Protein AF-A0A9E2Q997-F1 (afdb_monomer_lite)

Foldseek 3Di:
DDDDDDDDDDDDDDDDDDDDDPDPPPPDDDDDDDDDPDPPPVVVVVVVVVPDDPPPCVCVPPDPVVVVVVVVVVVVVVVVVVVVVVVVVVVVVVVLVCCLCQPQVLLLVLLVLLVVLLVLLVVLLVQLLVDPDPVSNVVSNVSSVVSLVSNVVSLVVNCPDPDDPQLNVLSVLLVVLSVQLVCLSPVFQSVCSVVSVVVSNVCSVPPPNVVSVVSNVVSSVSSNVVSVVVSVVD

Secondary structure (DSSP, 8-state):
-----------------------------PPPP---S-THHHHHHHHHHTT-----GGGTTS-HHHHHHHHHHHHHHHHHHHHHHHHHHHHHHHHHHHHIIIIIIHHHHHHHHHHHHHHHHHHHHHHHHH-SSHHHHHHHHHHHHHHHHHHHHHHHHHHTS---HHHHHHHHHHHHHHHHHHHHIIIIIHHHHHTT-HHHHHHHIIIIIHHHHHHHHHHHHHHHHHHHHHHHH-

Sequence (234 aa):
MTRPAVARSEESTAGHGRGLGPDAHLEGDPPPEGLDVHADADLEALVTAITARPTRHWFADRSVRVQVLTVALVGAAIAVLVGTVGVAALRQTATATQSMYQANFMGLEYAAVLRRATISMRMNIANVALSQTQESMQAYQDAADQDEAEVRATLDAYSATDLDEVRRAALTAFGADLETFVVIRDEQLLPAAWANDLDLYNTVRDTVSKPVITDMMDQLDIMVEAEKTDAQAA

pLDDT: mean 80.96, std 19.37, range [39.97, 98.81]

Structure (mmCIF, N/CA/C/O backbone):
data_AF-A0A9E2Q997-F1
#
_entry.id   AF-A0A9E2Q997-F1
#
loop_
_atom_site.group_PDB
_atom_site.id
_atom_site.type_symbol
_atom_site.label_atom_id
_atom_site.label_alt_id
_atom_site.label_comp_id
_atom_site.label_asym_id
_atom_site.label_entity_id
_atom_site.label_seq_id
_atom_site.pdbx_PDB_ins_code
_atom_site.Cartn_x
_atom_site.Cartn_y
_atom_site.Cartn_z
_atom_site.occupancy
_atom_site.B_iso_or_equiv
_atom_site.auth_seq_id
_atom_site.auth_comp_id
_atom_site.auth_asym_id
_atom_site.auth_atom_id
_atom_site.pdbx_PDB_model_num
ATOM 1 N N . MET A 1 1 ? 19.494 8.875 54.419 1.00 46.00 1 MET A N 1
ATOM 2 C CA . MET A 1 1 ? 19.117 7.915 53.360 1.00 46.00 1 MET A CA 1
ATOM 3 C C . MET A 1 1 ? 19.286 8.633 52.019 1.00 46.00 1 MET A C 1
ATOM 5 O O . MET A 1 1 ? 18.315 9.098 51.457 1.00 46.00 1 MET A O 1
ATOM 9 N N . THR A 1 2 ? 20.468 9.089 51.604 1.00 45.00 2 THR A N 1
ATOM 10 C CA . THR A 1 2 ? 21.743 8.420 51.259 1.00 45.00 2 THR A CA 1
ATOM 11 C C . THR A 1 2 ? 21.649 7.572 49.983 1.00 45.00 2 THR A C 1
ATOM 13 O O . THR A 1 2 ? 21.240 6.418 50.028 1.00 45.00 2 THR A O 1
ATOM 16 N N . ARG A 1 3 ? 22.031 8.206 48.862 1.00 51.38 3 ARG A N 1
ATOM 17 C CA . ARG A 1 3 ? 22.331 7.634 47.533 1.00 51.38 3 ARG A CA 1
ATOM 18 C C . ARG A 1 3 ? 23.463 6.594 47.587 1.00 51.38 3 ARG A C 1
ATOM 20 O O . ARG A 1 3 ? 24.370 6.744 48.403 1.00 51.38 3 ARG A O 1
ATOM 27 N N . PRO A 1 4 ? 23.512 5.707 46.582 1.00 61.03 4 PRO A N 1
ATOM 28 C CA . PRO A 1 4 ? 24.721 5.531 45.761 1.00 61.03 4 PRO A CA 1
ATOM 29 C C . PRO A 1 4 ? 24.359 5.698 44.262 1.00 61.03 4 PRO A C 1
ATOM 31 O O . PRO A 1 4 ? 23.247 5.371 43.868 1.00 61.03 4 PRO A O 1
ATOM 34 N N . ALA A 1 5 ? 25.103 6.350 43.361 1.00 54.31 5 ALA A N 1
ATOM 35 C CA . ALA A 1 5 ? 26.538 6.368 43.045 1.00 54.31 5 ALA A CA 1
ATOM 36 C C . ALA A 1 5 ? 27.058 5.025 42.492 1.00 54.31 5 ALA A C 1
ATOM 38 O O . ALA A 1 5 ? 27.598 4.217 43.236 1.00 54.31 5 ALA A O 1
ATOM 39 N N . VAL A 1 6 ? 26.909 4.825 41.177 1.00 57.97 6 VAL A N 1
ATOM 40 C CA . VAL A 1 6 ? 27.607 3.811 40.360 1.00 57.97 6 VAL A CA 1
ATOM 41 C C . VAL A 1 6 ? 27.932 4.517 39.035 1.00 57.97 6 VAL A C 1
ATOM 43 O O . VAL A 1 6 ? 27.022 4.967 38.349 1.00 57.97 6 VAL A O 1
ATOM 46 N N . ALA A 1 7 ? 29.146 5.033 38.857 1.00 52.56 7 ALA A N 1
ATOM 47 C CA . ALA A 1 7 ? 30.411 4.383 38.491 1.00 52.56 7 ALA A CA 1
ATOM 48 C C . ALA A 1 7 ? 30.632 4.429 36.969 1.00 52.56 7 ALA A C 1
ATOM 50 O O . ALA A 1 7 ? 29.914 3.834 36.173 1.00 52.56 7 ALA A O 1
ATOM 51 N N . ARG A 1 8 ? 31.636 5.236 36.635 1.00 55.47 8 ARG A N 1
ATOM 52 C CA . ARG A 1 8 ? 32.249 5.528 35.344 1.00 55.47 8 ARG A CA 1
ATOM 53 C C . ARG A 1 8 ? 33.447 4.575 35.212 1.00 55.47 8 ARG A C 1
ATOM 55 O O . ARG A 1 8 ? 34.248 4.540 36.140 1.00 55.47 8 ARG A O 1
ATOM 62 N N . SER A 1 9 ? 33.571 3.873 34.088 1.00 55.19 9 SER A N 1
ATOM 63 C CA . SER A 1 9 ? 34.774 3.132 33.665 1.00 55.19 9 SER A CA 1
ATOM 64 C C . SER A 1 9 ? 34.912 3.346 32.150 1.00 55.19 9 SER A C 1
ATOM 66 O O . SER A 1 9 ? 33.970 3.059 31.419 1.00 55.19 9 SER A O 1
ATOM 68 N N . GLU A 1 10 ? 35.833 4.213 31.719 1.00 48.59 10 GLU A N 1
ATOM 69 C CA . GLU A 1 10 ? 37.204 3.885 31.262 1.00 48.59 10 GLU A CA 1
ATOM 70 C C . GLU A 1 10 ? 37.181 3.248 29.860 1.00 48.59 10 GLU A C 1
ATOM 72 O O . GLU A 1 10 ? 36.671 2.155 29.657 1.00 48.59 10 GLU A O 1
ATOM 77 N N . GLU A 1 11 ? 37.447 4.037 28.814 1.00 46.25 11 GLU A N 1
ATOM 78 C CA . GLU A 1 11 ? 38.769 4.133 28.164 1.00 46.25 11 GLU A CA 1
ATOM 79 C C . GLU A 1 11 ? 39.356 2.762 27.793 1.00 46.25 11 GLU A C 1
ATOM 81 O O . GLU A 1 11 ? 39.964 2.077 28.608 1.00 46.25 11 GLU A O 1
ATOM 86 N N . SER A 1 12 ? 39.225 2.398 26.514 1.00 61.12 12 SER A N 1
ATOM 87 C CA . SER A 1 12 ? 40.084 1.404 25.871 1.00 61.12 12 SER A CA 1
ATOM 88 C C . SER A 1 12 ? 40.700 2.031 24.627 1.00 61.12 12 SER A C 1
ATOM 90 O O . SER A 1 12 ? 40.114 2.091 23.546 1.00 61.12 12 SER A O 1
ATOM 92 N N . THR A 1 13 ? 41.886 2.582 24.847 1.00 55.88 13 THR A N 1
ATOM 93 C CA . THR A 1 13 ? 42.888 2.940 23.854 1.00 55.88 13 THR A CA 1
ATOM 94 C C . THR A 1 13 ? 43.809 1.735 23.652 1.00 55.88 13 THR A C 1
ATOM 96 O O . THR A 1 13 ? 44.419 1.262 24.603 1.00 55.88 13 THR A O 1
ATOM 99 N N . ALA A 1 14 ? 43.897 1.227 22.420 1.00 46.66 14 ALA A N 1
ATOM 100 C CA . ALA A 1 14 ? 45.009 0.453 21.837 1.00 46.66 14 ALA A CA 1
ATOM 101 C C . ALA A 1 14 ? 44.507 -0.109 20.490 1.00 46.66 14 ALA A C 1
ATOM 103 O O . ALA A 1 14 ? 43.439 -0.697 20.436 1.00 46.66 14 ALA A O 1
ATOM 104 N N . GLY A 1 15 ? 45.157 0.041 19.338 1.00 39.97 15 GLY A N 1
ATOM 105 C CA . GLY A 1 15 ? 46.565 0.297 19.080 1.00 39.97 15 GLY A CA 1
ATOM 106 C C . GLY A 1 15 ? 47.188 -0.935 18.426 1.00 39.97 15 GLY A C 1
ATOM 107 O O . GLY A 1 15 ? 47.567 -1.846 19.144 1.00 39.97 15 GLY A O 1
ATOM 108 N N . HIS A 1 16 ? 47.296 -0.949 17.093 1.00 48.22 16 HIS A N 1
ATOM 109 C CA . HIS A 1 16 ? 48.268 -1.689 16.256 1.00 48.22 16 HIS A CA 1
ATOM 110 C C . HIS A 1 16 ? 47.725 -1.698 14.817 1.00 48.22 16 HIS A C 1
ATOM 112 O O . HIS A 1 16 ? 46.563 -2.012 14.620 1.00 48.22 16 HIS A O 1
ATOM 118 N N . GLY A 1 17 ? 48.450 -1.364 13.754 1.00 41.84 17 GLY A N 1
ATOM 119 C CA . GLY A 1 17 ? 49.893 -1.366 13.556 1.00 41.84 17 GLY A CA 1
ATOM 120 C C . GLY A 1 17 ? 50.215 -2.239 12.336 1.00 41.84 17 GLY A C 1
ATOM 121 O O . GLY A 1 17 ? 49.720 -3.359 12.256 1.00 41.84 17 GLY A O 1
ATOM 122 N N . ARG A 1 18 ? 51.116 -1.737 11.475 1.00 50.84 18 ARG A N 1
ATOM 123 C CA . ARG A 1 18 ? 51.704 -2.327 10.245 1.00 50.84 18 ARG A CA 1
ATOM 124 C C . ARG A 1 18 ? 50.891 -2.061 8.969 1.00 50.84 18 ARG A C 1
ATOM 126 O O . ARG A 1 18 ? 49.723 -2.394 8.905 1.00 50.84 18 ARG A O 1
ATOM 133 N N . GLY A 1 19 ? 51.425 -1.449 7.914 1.00 45.25 19 GLY A N 1
ATOM 134 C CA . GLY A 1 19 ? 52.825 -1.303 7.510 1.00 45.25 19 GLY A CA 1
ATOM 135 C C . GLY A 1 19 ? 53.102 -2.206 6.312 1.00 45.25 19 GLY A C 1
ATOM 136 O O . GLY A 1 19 ? 53.506 -3.341 6.511 1.00 45.25 19 GLY A O 1
ATOM 137 N N . LEU A 1 20 ? 52.856 -1.686 5.108 1.00 54.78 20 LEU A N 1
ATOM 138 C CA . LEU A 1 20 ? 53.229 -2.198 3.781 1.00 54.78 20 LEU A CA 1
ATOM 139 C C . LEU A 1 20 ? 53.135 -0.958 2.869 1.00 54.78 20 LEU A C 1
ATOM 141 O O . LEU A 1 20 ? 52.060 -0.377 2.792 1.00 54.78 20 LEU A O 1
ATOM 145 N N . GLY A 1 21 ? 54.134 -0.393 2.204 1.00 47.66 21 GLY A N 1
ATOM 146 C CA . GLY A 1 21 ? 55.539 -0.685 1.935 1.00 47.66 21 GLY A CA 1
ATOM 147 C C . GLY A 1 21 ? 55.863 0.157 0.681 1.00 47.66 21 GLY A C 1
ATOM 148 O O . GLY A 1 21 ? 55.126 0.018 -0.296 1.00 47.66 21 GLY A O 1
ATOM 149 N N . PRO A 1 22 ? 56.835 1.087 0.683 1.00 60.28 22 PRO A N 1
ATOM 150 C CA . PRO A 1 22 ? 57.118 1.930 -0.475 1.00 60.28 22 PRO A CA 1
ATOM 151 C C . PRO A 1 22 ? 58.404 1.482 -1.178 1.00 60.28 22 PRO A C 1
ATOM 153 O O . PRO A 1 22 ? 59.385 2.201 -1.124 1.00 60.28 22 PRO A O 1
ATOM 156 N N . ASP A 1 23 ? 58.415 0.326 -1.844 1.00 53.47 23 ASP A N 1
ATOM 157 C CA . ASP A 1 23 ? 59.642 -0.184 -2.477 1.00 53.47 23 ASP A CA 1
ATOM 158 C C . ASP A 1 23 ? 59.350 -0.836 -3.837 1.00 53.47 23 ASP A C 1
ATOM 160 O O . ASP A 1 23 ? 59.332 -2.055 -3.987 1.00 53.47 23 ASP A O 1
ATOM 164 N N . ALA A 1 24 ? 59.128 -0.009 -4.859 1.00 51.41 24 ALA A N 1
ATOM 165 C CA . ALA A 1 24 ? 59.319 -0.421 -6.248 1.00 51.41 24 ALA A CA 1
ATOM 166 C C . ALA A 1 24 ? 60.742 -0.027 -6.663 1.00 51.41 24 ALA A C 1
ATOM 168 O O . ALA A 1 24 ? 60.970 1.001 -7.300 1.00 51.41 24 ALA A O 1
ATOM 169 N N . HIS A 1 25 ? 61.701 -0.851 -6.236 1.00 52.47 25 HIS A N 1
ATOM 170 C CA . HIS A 1 25 ? 63.056 -0.886 -6.771 1.00 52.47 25 HIS A CA 1
ATOM 171 C C . HIS A 1 25 ? 62.988 -1.209 -8.270 1.00 52.47 25 HIS A C 1
ATOM 173 O O . HIS A 1 25 ? 62.800 -2.357 -8.668 1.00 52.47 25 HIS A O 1
ATOM 179 N N . LEU A 1 26 ? 63.123 -0.182 -9.108 1.00 50.88 26 LEU A N 1
ATOM 180 C CA . LEU A 1 26 ? 63.490 -0.347 -10.510 1.00 50.88 26 LEU A CA 1
ATOM 181 C C . LEU A 1 26 ? 65.008 -0.542 -10.562 1.00 50.88 26 LEU A C 1
ATOM 183 O O . LEU A 1 26 ? 65.773 0.411 -10.699 1.00 50.88 26 LEU A O 1
ATOM 187 N N . GLU A 1 27 ? 65.415 -1.797 -10.385 1.00 49.81 27 GLU A N 1
ATOM 188 C CA . GLU A 1 27 ? 66.745 -2.309 -10.702 1.00 49.81 27 GLU A CA 1
ATOM 189 C C . GLU A 1 27 ? 66.931 -2.208 -12.227 1.00 49.81 27 GLU A C 1
ATOM 191 O O . GLU A 1 27 ? 66.498 -3.068 -12.992 1.00 49.81 27 GLU A O 1
ATOM 196 N N . GLY A 1 28 ? 67.460 -1.072 -12.683 1.00 50.69 28 GLY A N 1
ATOM 197 C CA . GLY A 1 28 ? 67.859 -0.864 -14.068 1.00 50.69 28 GLY A CA 1
ATOM 198 C C . GLY A 1 28 ? 69.222 -1.499 -14.309 1.00 50.69 28 GLY A C 1
ATOM 199 O O . GLY A 1 28 ? 70.204 -1.099 -13.684 1.00 50.69 28 GLY A O 1
ATOM 200 N N . ASP A 1 29 ? 69.245 -2.479 -15.209 1.00 61.66 29 ASP A N 1
ATOM 201 C CA . ASP A 1 29 ? 70.428 -3.159 -15.736 1.00 61.66 29 ASP A CA 1
ATOM 202 C C . ASP A 1 29 ? 71.578 -2.190 -16.088 1.00 61.66 29 ASP A C 1
ATOM 204 O O . ASP A 1 29 ? 71.333 -1.092 -16.608 1.00 61.66 29 ASP A O 1
ATOM 208 N N . PRO A 1 30 ? 72.846 -2.592 -15.880 1.00 68.75 30 PRO A N 1
ATOM 209 C CA . PRO A 1 30 ? 73.982 -1.852 -16.404 1.00 68.75 30 PRO A CA 1
ATOM 210 C C . PRO A 1 30 ? 73.957 -1.843 -17.945 1.00 68.75 30 PRO A C 1
ATOM 212 O O . PRO A 1 30 ? 73.608 -2.846 -18.575 1.00 68.75 30 PRO A O 1
ATOM 215 N N . PRO A 1 31 ? 74.343 -0.723 -18.579 1.00 60.16 31 PRO A N 1
ATOM 216 C CA . PRO A 1 31 ? 74.333 -0.606 -20.028 1.00 60.16 31 PRO A CA 1
ATOM 217 C C . PRO A 1 31 ? 75.391 -1.524 -20.662 1.00 60.16 31 PRO A C 1
ATOM 219 O O . PRO A 1 31 ? 76.505 -1.619 -20.138 1.00 60.16 31 PRO A O 1
ATOM 222 N N . PRO A 1 32 ? 75.097 -2.158 -21.812 1.00 57.50 32 PRO A N 1
ATOM 223 C CA . PRO A 1 32 ? 76.114 -2.851 -22.581 1.00 57.50 32 PRO A CA 1
ATOM 224 C C . PRO A 1 32 ? 77.114 -1.844 -23.164 1.00 57.50 32 PRO A C 1
ATOM 226 O O . PRO A 1 32 ? 76.777 -0.970 -23.965 1.00 57.50 32 PRO A O 1
ATOM 229 N N . GLU A 1 33 ? 78.360 -1.997 -22.728 1.00 55.50 33 GLU A N 1
ATOM 230 C CA . GLU A 1 33 ? 79.567 -1.534 -23.402 1.00 55.50 33 GLU A CA 1
ATOM 231 C C . GLU A 1 33 ? 79.595 -2.061 -24.844 1.00 55.50 33 GLU A C 1
ATOM 233 O O . GLU A 1 33 ? 79.428 -3.258 -25.079 1.00 55.50 33 GLU A O 1
ATOM 238 N N . GLY A 1 34 ? 79.861 -1.166 -25.797 1.00 58.50 34 GLY A N 1
ATOM 239 C CA . GLY A 1 34 ? 80.184 -1.527 -27.176 1.00 58.50 34 GLY A CA 1
ATOM 240 C C . GLY A 1 34 ? 79.065 -1.255 -28.174 1.00 58.50 34 GLY A C 1
ATOM 241 O O . GLY A 1 34 ? 78.376 -2.169 -28.617 1.00 58.50 34 GLY A O 1
ATOM 242 N N . LEU A 1 35 ? 78.951 0.000 -28.608 1.00 48.22 35 LEU A N 1
ATOM 243 C CA . LEU A 1 35 ? 78.531 0.278 -29.976 1.00 48.22 35 LEU A CA 1
ATOM 244 C C . LEU A 1 35 ? 79.585 1.154 -30.630 1.00 48.22 35 LEU A C 1
ATOM 246 O O . LEU A 1 35 ? 79.795 2.314 -30.275 1.00 48.22 35 LEU A O 1
ATOM 250 N N . ASP A 1 36 ? 80.278 0.497 -31.546 1.00 53.12 36 ASP A N 1
ATOM 251 C CA . ASP A 1 36 ? 81.356 1.012 -32.347 1.00 53.12 36 ASP A CA 1
ATOM 252 C C . ASP A 1 36 ? 80.972 2.289 -33.095 1.00 53.12 36 ASP A C 1
ATOM 254 O O . ASP A 1 36 ? 79.883 2.473 -33.645 1.00 53.12 36 ASP A O 1
ATOM 258 N N . VAL A 1 37 ? 81.959 3.169 -33.111 1.00 54.56 37 VAL A N 1
ATOM 259 C CA . VAL A 1 37 ? 82.037 4.427 -33.833 1.00 54.56 37 VAL A CA 1
ATOM 260 C C . VAL A 1 37 ? 81.984 4.152 -35.339 1.00 54.56 37 VAL A C 1
ATOM 262 O O . VAL A 1 37 ? 83.024 3.943 -35.949 1.00 54.56 37 VAL A O 1
ATOM 265 N N . HIS A 1 38 ? 80.793 4.172 -35.947 1.00 55.47 38 HIS A N 1
ATOM 266 C CA . HIS A 1 38 ? 80.633 4.266 -37.413 1.00 55.47 38 HIS A CA 1
ATOM 267 C C . HIS A 1 38 ? 79.407 5.088 -37.882 1.00 55.47 38 HIS A C 1
ATOM 269 O O . HIS A 1 38 ? 79.093 5.102 -39.069 1.00 55.47 38 HIS A O 1
ATOM 275 N N . ALA A 1 39 ? 78.741 5.838 -36.996 1.00 51.53 39 ALA A N 1
ATOM 276 C CA . ALA A 1 39 ? 77.472 6.520 -37.297 1.00 51.53 39 ALA A CA 1
ATOM 277 C C . ALA A 1 39 ? 77.564 7.803 -38.158 1.00 51.53 39 ALA A C 1
ATOM 279 O O . ALA A 1 39 ? 76.526 8.366 -38.505 1.00 51.53 39 ALA A O 1
ATOM 280 N N . ASP A 1 40 ? 78.758 8.266 -38.535 1.00 53.91 40 ASP A N 1
ATOM 281 C CA . ASP A 1 40 ? 78.899 9.507 -39.316 1.00 53.91 40 ASP A CA 1
ATOM 282 C C . ASP A 1 40 ? 78.787 9.294 -40.839 1.00 53.91 40 ASP A C 1
ATOM 284 O O . ASP A 1 40 ? 78.490 10.236 -41.569 1.00 53.91 40 ASP A O 1
ATOM 288 N N . ALA A 1 41 ? 78.960 8.064 -41.343 1.00 54.06 41 ALA A N 1
ATOM 289 C CA . ALA A 1 41 ? 78.912 7.789 -42.786 1.00 54.06 41 ALA A CA 1
ATOM 290 C C . ALA A 1 41 ? 77.496 7.482 -43.321 1.00 54.06 41 ALA A C 1
ATOM 292 O O . ALA A 1 41 ? 77.219 7.721 -44.497 1.00 54.06 41 ALA A O 1
ATOM 293 N N . ASP A 1 42 ? 76.580 7.010 -42.468 1.00 54.56 42 ASP A N 1
ATOM 294 C CA . ASP A 1 42 ? 75.228 6.603 -42.884 1.00 54.56 42 ASP A CA 1
ATOM 295 C C . ASP A 1 42 ? 74.175 7.723 -42.760 1.00 54.56 42 ASP A C 1
ATOM 297 O O . ASP A 1 42 ? 73.117 7.664 -43.395 1.00 54.56 42 ASP A O 1
ATOM 301 N N . LEU A 1 43 ? 74.459 8.790 -42.000 1.00 50.53 43 LEU A N 1
ATOM 302 C CA . LEU A 1 43 ? 73.543 9.927 -41.838 1.00 50.53 43 LEU A CA 1
ATOM 303 C C . LEU A 1 43 ? 73.470 10.819 -43.087 1.00 50.53 43 LEU A C 1
ATOM 305 O O . LEU A 1 43 ? 72.379 11.266 -43.444 1.00 50.53 43 LEU A O 1
ATOM 309 N N . GLU A 1 44 ? 74.573 11.021 -43.815 1.00 52.91 44 GLU A N 1
ATOM 310 C CA . GLU A 1 44 ? 74.535 11.769 -45.085 1.00 52.91 44 GLU A CA 1
ATOM 311 C C . GLU A 1 44 ? 73.826 10.985 -46.204 1.00 52.91 44 GLU A C 1
ATOM 313 O O . GLU A 1 44 ? 73.127 11.572 -47.041 1.00 52.91 44 GLU A O 1
ATOM 318 N N . ALA A 1 45 ? 73.912 9.651 -46.178 1.00 53.34 45 ALA A N 1
ATOM 319 C CA . ALA A 1 45 ? 73.188 8.783 -47.104 1.00 53.34 45 ALA A CA 1
ATOM 320 C C . ALA A 1 45 ? 71.671 8.775 -46.824 1.00 53.34 45 ALA A C 1
ATOM 322 O O . ALA A 1 45 ? 70.868 8.839 -47.759 1.00 53.34 45 ALA A O 1
ATOM 323 N N . LEU A 1 46 ? 71.256 8.778 -45.551 1.00 51.03 46 LEU A N 1
ATOM 324 C CA . LEU A 1 46 ? 69.841 8.823 -45.160 1.00 51.03 46 LEU A CA 1
ATOM 325 C C . LEU A 1 46 ? 69.194 10.201 -45.372 1.00 51.03 46 LEU A C 1
ATOM 327 O O . LEU A 1 46 ? 68.042 10.268 -45.804 1.00 51.03 46 LEU A O 1
ATOM 331 N N . VAL A 1 47 ? 69.923 11.303 -45.160 1.00 55.09 47 VAL A N 1
ATOM 332 C CA . VAL A 1 47 ? 69.426 12.660 -45.465 1.00 55.09 47 VAL A CA 1
ATOM 333 C C . VAL A 1 47 ? 69.261 12.867 -46.978 1.00 55.09 47 VAL A C 1
ATOM 335 O O . VAL A 1 47 ? 68.304 13.515 -47.411 1.00 55.09 47 VAL A O 1
ATOM 338 N N . THR A 1 48 ? 70.110 12.239 -47.798 1.00 51.25 48 THR A N 1
ATOM 339 C CA . THR A 1 48 ? 69.995 12.270 -49.269 1.00 51.25 48 THR A CA 1
ATOM 340 C C . THR A 1 48 ? 68.879 11.351 -49.795 1.00 51.25 48 THR A C 1
ATOM 342 O O . THR A 1 48 ? 68.257 11.647 -50.814 1.00 51.25 48 THR A O 1
ATOM 345 N N . ALA A 1 49 ? 68.539 10.269 -49.085 1.00 49.41 49 ALA A N 1
ATOM 346 C CA . ALA A 1 49 ? 67.453 9.365 -49.481 1.00 49.41 49 ALA A CA 1
ATOM 347 C C . ALA A 1 49 ? 66.039 9.934 -49.228 1.00 49.41 49 ALA A C 1
ATOM 349 O O . ALA A 1 49 ? 65.082 9.523 -49.887 1.00 49.41 49 ALA A O 1
ATOM 350 N N . ILE A 1 50 ? 65.881 10.913 -48.328 1.00 53.38 50 ILE A N 1
ATOM 351 C CA . ILE A 1 50 ? 64.581 11.555 -48.042 1.00 53.38 50 ILE A CA 1
ATOM 352 C C . ILE A 1 50 ? 64.181 12.577 -49.134 1.00 53.38 50 ILE A C 1
ATOM 354 O O . ILE A 1 50 ? 63.013 12.963 -49.237 1.00 53.38 50 ILE A O 1
ATOM 358 N N . THR A 1 51 ? 65.099 12.973 -50.024 1.00 56.41 51 THR A N 1
ATOM 359 C CA . THR A 1 51 ? 64.859 13.968 -51.089 1.00 56.41 51 THR A CA 1
ATOM 360 C C . THR A 1 51 ? 64.664 13.386 -52.491 1.00 56.41 51 THR A C 1
ATOM 362 O O . THR A 1 51 ? 64.692 14.126 -53.471 1.00 56.41 51 THR A O 1
ATOM 365 N N . ALA A 1 52 ? 64.330 12.101 -52.618 1.00 51.94 52 ALA A N 1
ATOM 366 C CA . ALA A 1 52 ? 63.794 11.553 -53.863 1.00 51.94 52 ALA A CA 1
ATOM 367 C C . ALA A 1 52 ? 62.301 11.239 -53.699 1.00 51.94 52 ALA A C 1
ATOM 369 O O . ALA A 1 52 ? 61.903 10.107 -53.440 1.00 51.94 52 ALA A O 1
ATOM 370 N N . ARG A 1 53 ? 61.447 12.258 -53.859 1.00 61.72 53 ARG A N 1
ATOM 371 C CA . ARG A 1 53 ? 60.010 12.048 -54.092 1.00 61.72 53 ARG A CA 1
ATOM 372 C C . ARG A 1 53 ? 59.820 11.535 -55.524 1.00 61.72 53 ARG A C 1
ATOM 374 O O . ARG A 1 53 ? 59.945 12.342 -56.444 1.00 61.72 53 ARG A O 1
ATOM 381 N N . PRO A 1 54 ? 59.385 10.285 -55.762 1.00 52.53 54 PRO A N 1
ATOM 382 C CA . PRO A 1 54 ? 58.562 10.021 -56.923 1.00 52.53 54 PRO A CA 1
ATOM 383 C C . PRO A 1 54 ? 57.207 10.662 -56.623 1.00 52.53 54 PRO A C 1
ATOM 385 O O . PRO A 1 54 ? 56.309 10.063 -56.027 1.00 52.53 54 PRO A O 1
ATOM 388 N N . THR A 1 55 ? 57.061 11.931 -56.986 1.00 56.31 55 THR A N 1
ATOM 389 C CA . THR A 1 55 ? 55.749 12.543 -57.137 1.00 56.31 55 THR A CA 1
ATOM 390 C C . THR A 1 55 ? 54.989 11.685 -58.140 1.00 56.31 55 THR A C 1
ATOM 392 O O . THR A 1 55 ? 55.237 11.709 -59.342 1.00 56.31 55 THR A O 1
ATOM 395 N N . ARG A 1 56 ? 54.073 10.854 -57.636 1.00 56.03 56 ARG A N 1
ATOM 396 C CA . ARG A 1 56 ? 53.042 10.201 -58.440 1.00 56.03 56 ARG A CA 1
ATOM 397 C C . ARG A 1 56 ? 52.200 11.313 -59.072 1.00 56.03 56 ARG A C 1
ATOM 399 O O . ARG A 1 56 ? 51.165 11.706 -58.547 1.00 56.03 56 ARG A O 1
ATOM 406 N N . HIS A 1 57 ? 52.643 11.809 -60.224 1.00 54.06 57 HIS A N 1
ATOM 407 C CA . HIS A 1 57 ? 51.942 12.783 -61.062 1.00 54.06 57 HIS A CA 1
ATOM 408 C C . HIS A 1 57 ? 50.675 12.206 -61.717 1.00 54.06 57 HIS A C 1
ATOM 410 O O . HIS A 1 57 ? 50.065 12.851 -62.556 1.00 54.06 57 HIS A O 1
ATOM 416 N N . TRP A 1 58 ? 50.215 11.025 -61.300 1.00 50.88 58 TRP A N 1
ATOM 417 C CA . TRP A 1 58 ? 48.958 10.443 -61.766 1.00 50.88 58 TRP A CA 1
ATOM 418 C C . TRP A 1 58 ? 47.715 11.211 -61.273 1.00 50.88 58 TRP A C 1
ATOM 420 O O . TRP A 1 58 ? 46.639 11.087 -61.850 1.00 50.88 58 TRP A O 1
ATOM 430 N N . PHE A 1 59 ? 47.863 12.056 -60.244 1.00 53.75 59 PHE A N 1
ATOM 431 C CA . PHE A 1 59 ? 46.810 12.969 -59.778 1.00 53.75 59 PHE A CA 1
ATOM 432 C C . PHE A 1 59 ? 46.944 14.408 -60.299 1.00 53.75 59 PHE A C 1
ATOM 434 O O . PHE A 1 59 ? 46.048 15.210 -60.054 1.00 53.75 59 PHE A O 1
ATOM 441 N N . ALA A 1 60 ? 48.025 14.746 -61.013 1.00 53.84 60 ALA A N 1
ATOM 442 C CA . ALA A 1 60 ? 48.285 16.121 -61.449 1.00 53.84 60 ALA A CA 1
ATOM 443 C C . ALA A 1 60 ? 47.395 16.575 -62.626 1.00 53.84 60 ALA A C 1
ATOM 445 O O . ALA A 1 60 ? 47.227 17.773 -62.814 1.00 53.84 60 ALA A O 1
ATOM 446 N N . ASP A 1 61 ? 46.761 15.636 -63.342 1.00 53.28 61 ASP A N 1
ATOM 447 C CA . ASP A 1 61 ? 45.842 15.914 -64.461 1.00 53.28 61 ASP A CA 1
ATOM 448 C C . ASP A 1 61 ? 44.352 15.747 -64.111 1.00 53.28 61 ASP A C 1
ATOM 450 O O . ASP A 1 61 ? 43.481 15.748 -64.985 1.00 53.28 61 ASP A O 1
ATOM 454 N N . ARG A 1 62 ? 44.001 15.634 -62.822 1.00 55.59 62 ARG A N 1
ATOM 455 C CA . ARG A 1 62 ? 42.600 15.782 -62.406 1.00 55.59 62 ARG A CA 1
ATOM 456 C C . ARG A 1 62 ? 42.343 17.224 -61.994 1.00 55.59 62 ARG A C 1
ATOM 458 O O . ARG A 1 62 ? 42.829 17.676 -60.965 1.00 55.59 62 ARG A O 1
ATOM 465 N N . SER A 1 63 ? 41.542 17.909 -62.818 1.00 57.25 63 SER A N 1
ATOM 466 C CA . SER A 1 63 ? 40.938 19.225 -62.570 1.00 57.25 63 SER A CA 1
ATOM 467 C C . SER A 1 63 ? 40.714 19.473 -61.077 1.00 57.25 63 SER A C 1
ATOM 469 O O . SER A 1 63 ? 40.080 18.655 -60.411 1.00 57.25 63 SER A O 1
ATOM 471 N N . VAL A 1 64 ? 41.177 20.621 -60.574 1.00 70.00 64 VAL A N 1
ATOM 472 C CA . VAL A 1 64 ? 41.010 21.094 -59.183 1.00 70.00 64 VAL A CA 1
ATOM 473 C C . VAL A 1 64 ? 39.572 20.898 -58.666 1.00 70.00 64 VAL A C 1
ATOM 475 O O . VAL A 1 64 ? 39.366 20.637 -57.482 1.00 70.00 64 VAL A O 1
ATOM 478 N N . ARG A 1 65 ? 38.567 20.909 -59.560 1.00 70.81 65 ARG A N 1
ATOM 479 C CA . ARG A 1 65 ? 37.171 20.564 -59.231 1.00 70.81 65 ARG A CA 1
ATOM 480 C C . ARG A 1 65 ? 37.018 19.179 -58.600 1.00 70.81 65 ARG A C 1
ATOM 482 O O . ARG A 1 65 ? 36.268 19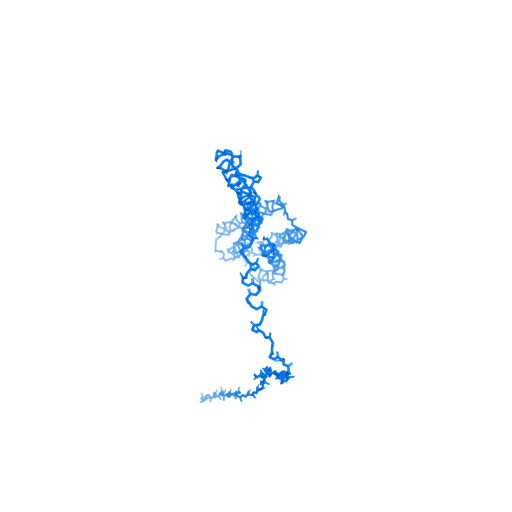.047 -57.643 1.00 70.81 65 ARG A O 1
ATOM 489 N N . VAL A 1 66 ? 37.707 18.156 -59.105 1.00 76.25 66 VAL A N 1
ATOM 490 C CA . VAL A 1 66 ? 37.608 16.784 -58.582 1.00 76.25 66 VAL A CA 1
ATOM 491 C C . VAL A 1 66 ? 38.229 16.692 -57.189 1.00 76.25 66 VAL A C 1
ATOM 493 O O . VAL A 1 66 ? 37.652 16.045 -56.322 1.00 76.25 66 VAL A O 1
ATOM 496 N N . GLN A 1 67 ? 39.343 17.381 -56.925 1.00 75.12 67 GLN A N 1
ATOM 497 C CA . GLN A 1 67 ? 39.943 17.415 -55.584 1.00 75.12 67 GLN A CA 1
ATOM 498 C C . GLN A 1 67 ? 39.019 18.075 -54.556 1.00 75.12 67 GLN A C 1
ATOM 500 O O . GLN A 1 67 ? 38.771 17.490 -53.503 1.00 75.12 67 GLN A O 1
ATOM 505 N N . VAL A 1 68 ? 38.453 19.242 -54.884 1.00 81.81 68 VAL A N 1
ATOM 506 C CA . VAL A 1 68 ? 37.517 19.944 -53.991 1.00 81.81 68 VAL A CA 1
ATOM 507 C C . VAL A 1 68 ? 36.259 19.106 -53.744 1.00 81.81 68 VAL A C 1
ATOM 509 O O . VAL A 1 68 ? 35.837 18.964 -52.598 1.00 81.81 68 VAL A O 1
ATOM 512 N N . LEU A 1 69 ? 35.701 18.479 -54.787 1.00 85.00 69 LEU A N 1
ATOM 513 C CA . LEU A 1 69 ? 34.549 17.583 -54.648 1.00 85.00 69 LEU A CA 1
ATOM 514 C C . LEU A 1 69 ? 34.863 16.355 -53.788 1.00 85.00 69 LEU A C 1
ATOM 516 O O . LEU A 1 69 ? 34.009 15.930 -53.019 1.00 85.00 69 LEU A O 1
ATOM 520 N N . THR A 1 70 ? 36.078 15.806 -53.872 1.00 84.25 70 THR A N 1
ATOM 521 C CA . THR A 1 70 ? 36.465 14.635 -53.069 1.00 84.25 70 THR A CA 1
ATOM 522 C C . THR A 1 70 ? 36.547 14.993 -51.584 1.00 84.25 70 THR A C 1
ATOM 524 O O . THR A 1 70 ? 36.010 14.264 -50.755 1.00 84.25 70 THR A O 1
ATOM 527 N N . VAL A 1 71 ? 37.147 16.138 -51.237 1.00 85.44 71 VAL A N 1
ATOM 528 C CA . VAL A 1 71 ? 37.219 16.613 -49.841 1.00 85.44 71 VAL A CA 1
ATOM 529 C C . VAL A 1 71 ? 35.826 16.927 -49.293 1.00 85.44 71 VAL A C 1
ATOM 531 O O . VAL A 1 71 ? 35.500 16.513 -48.182 1.00 85.44 71 VAL A O 1
ATOM 534 N N . ALA A 1 72 ? 34.981 17.599 -50.080 1.00 86.88 72 ALA A N 1
ATOM 535 C CA . ALA A 1 72 ? 33.604 17.889 -49.690 1.00 86.88 72 ALA A CA 1
ATOM 536 C C . ALA A 1 72 ? 32.781 16.606 -49.475 1.00 86.88 72 ALA A C 1
ATOM 538 O O . ALA A 1 72 ? 32.033 16.514 -48.504 1.00 86.88 72 ALA A O 1
ATOM 539 N N . LEU A 1 73 ? 32.951 15.597 -50.336 1.00 88.88 73 LEU A N 1
ATOM 540 C CA . LEU A 1 73 ? 32.254 14.315 -50.228 1.00 88.88 73 LEU A CA 1
ATOM 541 C C . LEU A 1 73 ? 32.709 13.511 -49.004 1.00 88.88 73 LEU A C 1
ATOM 543 O O . LEU A 1 73 ? 31.874 12.941 -48.306 1.00 88.88 73 LEU A O 1
ATOM 547 N N . VAL A 1 74 ? 34.009 13.510 -48.698 1.00 90.50 74 VAL A N 1
ATOM 548 C CA . VAL A 1 74 ? 34.539 12.899 -47.468 1.00 90.50 74 VAL A CA 1
ATOM 549 C C . VAL A 1 74 ? 33.999 13.620 -46.231 1.00 90.50 74 VAL A C 1
ATOM 551 O O . VAL A 1 74 ? 33.528 12.963 -45.307 1.00 90.50 74 VAL A O 1
ATOM 554 N N . GLY A 1 75 ? 33.989 14.957 -46.228 1.00 85.50 75 GLY A N 1
ATOM 555 C CA . GLY A 1 75 ? 33.402 15.744 -45.141 1.00 85.50 75 GLY A CA 1
ATOM 556 C C . GLY A 1 75 ? 31.914 15.446 -44.935 1.00 85.50 75 GLY A C 1
ATOM 557 O O . GLY A 1 75 ? 31.478 15.229 -43.806 1.00 85.50 75 GLY A O 1
ATOM 558 N N . ALA A 1 76 ? 31.147 15.347 -46.025 1.00 86.00 76 ALA A N 1
ATOM 559 C CA . ALA A 1 76 ? 29.739 14.966 -45.978 1.00 86.00 76 ALA A CA 1
ATOM 560 C C . ALA A 1 76 ? 29.539 13.537 -45.438 1.00 86.00 76 ALA A C 1
ATOM 562 O O . ALA A 1 76 ? 28.657 13.316 -44.611 1.00 86.00 76 ALA A O 1
ATOM 563 N N . ALA A 1 77 ? 30.375 12.577 -45.843 1.00 84.75 77 ALA A N 1
ATOM 564 C CA . ALA A 1 77 ? 30.314 11.203 -45.344 1.00 84.75 77 ALA A CA 1
ATOM 565 C C . ALA A 1 77 ? 30.602 11.119 -43.835 1.00 84.75 77 ALA A C 1
ATOM 567 O O . ALA A 1 77 ? 29.881 10.436 -43.107 1.00 84.75 77 ALA A O 1
ATOM 568 N N . ILE A 1 78 ? 31.605 11.860 -43.351 1.00 91.88 78 ILE A N 1
ATOM 569 C CA . ILE A 1 78 ? 31.915 11.958 -41.917 1.00 91.88 78 ILE A CA 1
ATOM 570 C C . ILE A 1 78 ? 30.735 12.575 -41.156 1.00 91.88 78 ILE A C 1
ATOM 572 O O . ILE A 1 78 ? 30.339 12.047 -40.119 1.00 91.88 78 ILE A O 1
ATOM 576 N N . ALA A 1 79 ? 30.133 13.647 -41.680 1.00 85.94 79 ALA A N 1
ATOM 577 C CA . ALA A 1 79 ? 28.979 14.289 -41.054 1.00 85.94 79 ALA A CA 1
ATOM 578 C C . ALA A 1 79 ? 27.774 13.339 -40.937 1.00 85.94 79 ALA A C 1
ATOM 580 O O . ALA A 1 79 ? 27.121 13.305 -39.896 1.00 85.94 79 ALA A O 1
ATOM 581 N N . VAL A 1 80 ? 27.507 12.524 -41.964 1.00 88.31 80 VAL A N 1
ATOM 582 C CA . VAL A 1 80 ? 26.442 11.506 -41.930 1.00 88.31 80 VAL A CA 1
ATOM 583 C C . VAL A 1 80 ? 26.755 10.405 -40.913 1.00 88.31 80 VAL A C 1
ATOM 585 O O . VAL A 1 80 ? 25.871 10.014 -40.152 1.00 88.31 80 VAL A O 1
ATOM 588 N N . LEU A 1 81 ? 27.999 9.926 -40.845 1.00 89.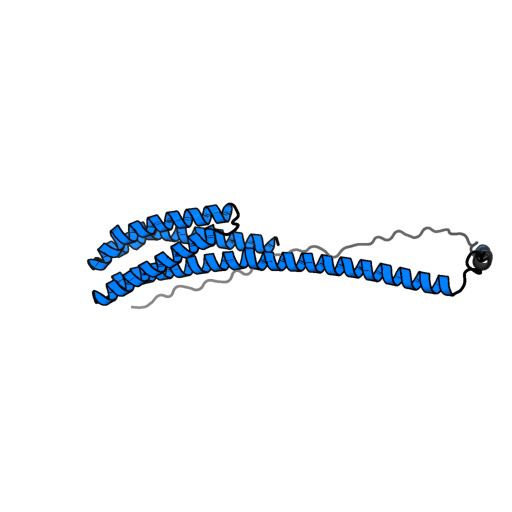19 81 LEU A N 1
ATOM 589 C CA . LEU A 1 81 ? 28.406 8.918 -39.859 1.00 89.19 81 LEU A CA 1
ATOM 590 C C . LEU A 1 81 ? 28.248 9.431 -38.423 1.00 89.19 81 LEU A C 1
ATOM 592 O O . LEU A 1 81 ? 27.599 8.786 -37.606 1.00 89.19 81 LEU A O 1
ATOM 596 N N . VAL A 1 82 ? 28.771 10.619 -38.120 1.00 89.94 82 VAL A N 1
ATOM 597 C CA . VAL A 1 82 ? 28.652 11.201 -36.775 1.00 89.94 82 VAL A CA 1
ATOM 598 C C . VAL A 1 82 ? 27.194 11.539 -36.455 1.00 89.94 82 VAL A C 1
ATOM 600 O O . VAL A 1 82 ? 26.738 11.275 -35.347 1.00 89.94 82 VAL A O 1
ATOM 603 N N . GLY A 1 83 ? 26.433 12.056 -37.425 1.00 87.06 83 GLY A N 1
ATOM 604 C CA . GLY A 1 83 ? 25.009 12.347 -37.260 1.00 87.06 83 GLY A CA 1
ATOM 605 C C . GLY A 1 83 ? 24.178 11.097 -36.960 1.00 87.06 83 GLY A C 1
ATOM 606 O O . GLY A 1 83 ? 23.349 11.113 -36.054 1.00 87.06 83 GLY A O 1
ATOM 607 N N . THR A 1 84 ? 24.425 9.992 -37.666 1.00 86.00 84 THR A N 1
ATOM 608 C CA . THR A 1 84 ? 23.718 8.719 -37.435 1.00 86.00 84 THR A CA 1
ATOM 609 C C . THR A 1 84 ? 24.087 8.087 -36.095 1.00 86.00 84 THR A C 1
ATOM 611 O O . THR A 1 84 ? 23.186 7.655 -35.378 1.00 86.00 84 THR A O 1
ATOM 614 N N . VAL A 1 85 ? 25.367 8.107 -35.706 1.00 88.94 85 VAL A N 1
ATOM 615 C CA . VAL A 1 85 ? 25.816 7.666 -34.373 1.00 88.94 85 VAL A CA 1
ATOM 616 C C . VAL A 1 85 ? 25.207 8.538 -33.274 1.00 88.94 85 VAL A C 1
ATOM 618 O O . VAL A 1 85 ? 24.708 8.005 -32.288 1.00 88.94 85 VAL A O 1
ATOM 621 N N . GLY A 1 86 ? 25.170 9.859 -33.460 1.00 83.69 86 GLY A N 1
ATOM 622 C CA . GLY A 1 86 ? 24.548 10.786 -32.514 1.00 83.69 86 GLY A CA 1
ATOM 623 C C . GLY A 1 86 ? 23.054 10.517 -32.329 1.00 83.69 86 GLY A C 1
ATOM 624 O O . GLY A 1 86 ? 22.575 10.431 -31.202 1.00 83.69 86 GLY A O 1
ATOM 625 N N . VAL A 1 87 ? 22.314 10.305 -33.423 1.00 82.94 87 VAL A N 1
ATOM 626 C CA . VAL A 1 87 ? 20.885 9.954 -33.366 1.00 82.94 87 VAL A CA 1
ATOM 627 C C . VAL A 1 87 ? 20.665 8.576 -32.732 1.00 82.94 87 VAL A C 1
ATOM 629 O O . VAL A 1 87 ? 19.722 8.413 -31.961 1.00 82.94 87 VAL A O 1
ATOM 632 N N . ALA A 1 88 ? 21.517 7.588 -33.019 1.00 77.88 88 ALA A N 1
ATOM 633 C CA . ALA A 1 88 ? 21.433 6.263 -32.406 1.00 77.88 88 ALA A CA 1
ATOM 634 C C . ALA A 1 88 ? 21.701 6.315 -30.893 1.00 77.88 88 ALA A C 1
ATOM 636 O O . ALA A 1 88 ? 20.922 5.762 -30.119 1.00 77.88 88 ALA A O 1
ATOM 637 N N . ALA A 1 89 ? 22.734 7.048 -30.471 1.00 73.31 89 ALA A N 1
ATOM 638 C CA . ALA A 1 89 ? 23.048 7.264 -29.062 1.00 73.31 89 ALA A CA 1
ATOM 639 C C . ALA A 1 89 ? 21.898 7.974 -28.331 1.00 73.31 89 ALA A C 1
ATOM 641 O O . ALA A 1 89 ? 21.476 7.526 -27.270 1.00 73.31 89 ALA A O 1
ATOM 642 N N . LEU A 1 90 ? 21.311 9.013 -28.935 1.00 70.69 90 LEU A N 1
ATOM 643 C CA . LEU A 1 90 ? 20.152 9.711 -28.368 1.00 70.69 90 LEU A CA 1
ATOM 644 C C . LEU A 1 90 ? 18.925 8.800 -28.226 1.00 70.69 90 LEU A C 1
ATOM 646 O O . LEU A 1 90 ? 18.221 8.885 -27.224 1.00 70.69 90 LEU A O 1
ATOM 650 N N . ARG A 1 91 ? 18.669 7.910 -29.195 1.00 70.88 91 ARG A N 1
ATOM 651 C CA . ARG A 1 91 ? 17.578 6.922 -29.102 1.00 70.88 91 ARG A CA 1
ATOM 652 C C . ARG A 1 91 ? 17.812 5.914 -27.979 1.00 70.88 91 ARG A C 1
ATOM 654 O O . ARG A 1 91 ? 16.865 5.593 -27.263 1.00 70.88 91 ARG A O 1
ATOM 661 N N . GLN A 1 92 ? 19.051 5.457 -27.804 1.00 70.50 92 GLN A N 1
ATOM 662 C CA . GLN A 1 92 ? 19.439 4.576 -26.701 1.00 70.50 92 GLN A CA 1
ATOM 663 C C . GLN A 1 92 ? 19.182 5.261 -25.349 1.00 70.50 92 GLN A C 1
ATOM 665 O O . GLN A 1 92 ? 18.512 4.696 -24.491 1.00 70.50 92 GLN A O 1
ATOM 670 N N . THR A 1 93 ? 19.636 6.508 -25.190 1.00 70.06 93 THR A N 1
ATOM 671 C CA . THR A 1 93 ? 19.449 7.293 -23.960 1.00 70.06 93 THR A CA 1
ATOM 672 C C . THR A 1 93 ? 17.979 7.601 -23.677 1.00 70.06 93 THR A C 1
ATOM 674 O O . THR A 1 93 ? 17.540 7.472 -22.537 1.00 70.06 93 THR A O 1
ATOM 677 N N . ALA A 1 94 ? 17.200 7.971 -24.697 1.00 63.84 94 ALA A N 1
ATOM 678 C CA . ALA A 1 94 ? 15.769 8.225 -24.542 1.00 63.84 94 ALA A CA 1
ATOM 679 C C . ALA A 1 94 ? 15.015 6.962 -24.106 1.00 63.84 94 ALA A C 1
ATOM 681 O O . ALA A 1 94 ? 14.169 7.034 -23.221 1.00 63.84 94 ALA A O 1
ATOM 682 N N . THR A 1 95 ? 15.367 5.802 -24.669 1.00 65.75 95 THR A N 1
ATOM 683 C CA . THR A 1 95 ? 14.777 4.512 -24.281 1.00 65.75 95 THR A CA 1
ATOM 684 C C . THR A 1 95 ? 15.140 4.152 -22.839 1.00 65.75 95 THR A C 1
ATOM 686 O O . THR A 1 95 ? 14.251 3.788 -22.079 1.00 65.75 95 THR A O 1
ATOM 689 N N . ALA A 1 96 ? 16.402 4.341 -22.439 1.00 64.25 96 ALA A N 1
ATOM 690 C CA . ALA A 1 96 ? 16.860 4.101 -21.068 1.00 64.25 96 ALA A CA 1
ATOM 691 C C . ALA A 1 96 ? 16.197 5.044 -20.044 1.00 64.25 96 ALA A C 1
ATOM 693 O O . ALA A 1 96 ? 15.827 4.632 -18.952 1.00 64.25 96 ALA A O 1
ATOM 694 N N . THR A 1 97 ? 15.979 6.313 -20.404 1.00 61.75 97 THR A N 1
ATOM 695 C CA . THR A 1 97 ? 15.292 7.275 -19.522 1.00 61.75 97 THR A CA 1
ATOM 696 C C . THR A 1 97 ? 13.801 6.951 -19.399 1.00 61.75 97 THR A C 1
ATOM 698 O O . THR A 1 97 ? 13.234 7.030 -18.310 1.00 61.75 97 THR A O 1
ATOM 701 N N . GLN A 1 98 ? 13.163 6.550 -20.503 1.00 61.41 98 GLN A N 1
ATOM 702 C CA . GLN A 1 98 ? 11.764 6.128 -20.515 1.00 61.41 98 GLN A CA 1
ATOM 703 C C . GLN A 1 98 ? 11.559 4.861 -19.673 1.00 61.41 98 GLN A C 1
ATOM 705 O O . GLN A 1 98 ? 10.614 4.818 -18.890 1.00 61.41 98 GLN A O 1
ATOM 710 N N . SER A 1 99 ? 12.442 3.859 -19.792 1.00 62.91 99 SER A N 1
ATOM 711 C CA . SER A 1 99 ? 12.375 2.642 -18.977 1.00 62.91 99 SER A CA 1
ATOM 712 C C . SER A 1 99 ? 12.643 2.943 -17.507 1.00 62.91 99 SER A C 1
ATOM 714 O O . SER A 1 99 ? 11.916 2.453 -16.654 1.00 62.91 99 SER A O 1
ATOM 716 N N . MET A 1 100 ? 13.606 3.815 -17.197 1.00 64.94 100 MET A N 1
ATOM 717 C CA . MET A 1 100 ? 13.895 4.196 -15.816 1.00 64.94 100 MET A CA 1
ATOM 718 C C . MET A 1 100 ? 12.700 4.898 -15.145 1.00 64.94 100 MET A C 1
ATOM 720 O O . MET A 1 100 ? 12.401 4.618 -13.986 1.00 64.94 100 MET A O 1
ATOM 724 N N . TYR A 1 101 ? 11.989 5.771 -15.869 1.00 60.19 101 TYR A N 1
ATOM 725 C CA . TYR A 1 101 ? 10.795 6.452 -15.361 1.00 60.19 101 TYR A CA 1
ATOM 726 C C . TYR A 1 101 ? 9.569 5.527 -15.293 1.00 60.19 101 TYR A C 1
ATOM 728 O O . TYR A 1 101 ? 8.903 5.468 -14.266 1.00 60.19 101 TYR A O 1
ATOM 736 N N . GLN A 1 102 ? 9.262 4.789 -16.364 1.00 61.19 102 GLN A N 1
ATOM 737 C CA . GLN A 1 102 ? 8.046 3.968 -16.419 1.00 61.19 102 GLN A CA 1
ATOM 738 C C . GLN A 1 102 ? 8.137 2.694 -15.578 1.00 61.19 102 GLN A C 1
ATOM 740 O O . GLN A 1 102 ? 7.130 2.316 -14.990 1.00 61.19 102 GLN A O 1
ATOM 745 N N . ALA A 1 103 ? 9.304 2.046 -15.517 1.00 62.50 103 ALA A N 1
ATOM 746 C CA . ALA A 1 103 ? 9.462 0.810 -14.757 1.00 62.50 103 ALA A CA 1
ATOM 747 C C . ALA A 1 103 ? 9.665 1.102 -13.265 1.00 62.50 103 ALA A C 1
ATOM 749 O O . ALA A 1 103 ? 8.900 0.610 -12.447 1.00 62.50 103 ALA A O 1
ATOM 750 N N . ASN A 1 104 ? 10.625 1.967 -12.918 1.00 67.94 104 ASN A N 1
ATOM 751 C CA . ASN A 1 104 ? 11.080 2.061 -11.526 1.00 67.94 104 ASN A CA 1
ATOM 752 C C . ASN A 1 104 ? 10.357 3.138 -10.704 1.00 67.94 104 ASN A C 1
ATOM 754 O O . ASN A 1 104 ? 10.119 2.963 -9.509 1.00 67.94 104 ASN A O 1
ATOM 758 N N . PHE A 1 105 ? 10.005 4.280 -11.311 1.00 79.94 105 PHE A N 1
ATOM 759 C CA . PHE A 1 105 ? 9.340 5.354 -10.562 1.00 79.94 105 PHE A CA 1
ATOM 760 C C . PHE A 1 105 ? 7.883 4.999 -10.247 1.00 79.94 105 PHE A C 1
ATOM 762 O O . PHE A 1 105 ? 7.433 5.212 -9.124 1.00 79.94 105 PHE A O 1
ATOM 769 N N . MET A 1 106 ? 7.176 4.396 -11.208 1.00 83.88 106 MET A N 1
ATOM 770 C CA . MET A 1 106 ? 5.789 3.966 -11.014 1.00 83.88 106 MET A CA 1
ATOM 771 C C . MET A 1 106 ? 5.666 2.859 -9.962 1.00 83.88 106 MET A C 1
ATOM 773 O O . MET A 1 106 ? 4.786 2.934 -9.110 1.00 83.88 106 MET A O 1
ATOM 777 N N . GLY A 1 107 ? 6.553 1.857 -9.975 1.00 88.75 107 GLY A N 1
ATOM 778 C CA . GLY A 1 107 ? 6.536 0.786 -8.975 1.00 88.75 107 GLY A CA 1
ATOM 779 C C . GLY A 1 107 ? 6.779 1.299 -7.554 1.00 88.75 107 GLY A C 1
ATOM 780 O O . GLY A 1 107 ? 6.054 0.945 -6.620 1.00 88.75 107 GLY A O 1
ATOM 781 N N . LEU A 1 108 ? 7.730 2.227 -7.393 1.00 91.19 108 LEU A N 1
ATOM 782 C CA . LEU A 1 108 ? 7.980 2.881 -6.108 1.00 91.19 108 LEU A CA 1
ATOM 783 C C . LEU A 1 108 ? 6.798 3.753 -5.653 1.00 91.19 108 LEU A C 1
ATOM 785 O O . LEU A 1 108 ? 6.494 3.787 -4.459 1.00 91.19 108 LEU A O 1
ATOM 789 N N . GLU A 1 109 ? 6.122 4.437 -6.579 1.00 92.69 109 GLU A N 1
ATOM 790 C CA . GLU A 1 109 ? 4.906 5.203 -6.290 1.00 92.69 109 GLU A CA 1
ATOM 791 C C . GLU A 1 109 ? 3.786 4.290 -5.774 1.00 92.69 109 GLU A C 1
ATOM 793 O O . GLU A 1 109 ? 3.231 4.559 -4.707 1.00 92.69 109 GLU A O 1
ATOM 798 N N . TYR A 1 110 ? 3.513 3.169 -6.449 1.00 95.75 110 TYR A N 1
ATOM 799 C CA . TYR A 1 110 ? 2.513 2.201 -5.991 1.00 95.75 110 TYR A CA 1
ATOM 800 C C . TYR A 1 110 ? 2.858 1.619 -4.617 1.00 95.75 110 TYR A C 1
ATOM 802 O O . TYR A 1 110 ? 2.006 1.602 -3.728 1.00 95.75 110 TYR A O 1
ATOM 810 N N . ALA A 1 111 ? 4.112 1.215 -4.391 1.00 95.06 111 ALA A N 1
ATOM 811 C CA . ALA A 1 111 ? 4.554 0.721 -3.087 1.00 95.06 111 ALA A CA 1
ATOM 812 C C . ALA A 1 111 ? 4.403 1.784 -1.978 1.00 95.06 111 ALA A C 1
ATOM 814 O O . ALA A 1 111 ? 3.999 1.469 -0.854 1.00 95.06 111 ALA A O 1
ATOM 815 N N . ALA A 1 112 ? 4.675 3.056 -2.287 1.00 95.38 112 ALA A N 1
ATOM 816 C CA . ALA A 1 112 ? 4.487 4.162 -1.353 1.00 95.38 112 ALA A CA 1
ATOM 817 C C . ALA A 1 112 ? 3.004 4.400 -1.021 1.00 95.38 112 ALA A C 1
ATOM 819 O O . ALA A 1 112 ? 2.670 4.603 0.151 1.00 95.38 112 ALA A O 1
ATOM 820 N N . VAL A 1 113 ? 2.115 4.336 -2.019 1.00 97.19 113 VAL A N 1
ATOM 821 C CA . VAL A 1 113 ? 0.661 4.447 -1.822 1.00 97.19 113 VAL A CA 1
ATOM 822 C C . VAL A 1 113 ? 0.146 3.288 -0.970 1.00 97.19 113 VAL A C 1
ATOM 824 O O . VAL A 1 113 ? -0.500 3.550 0.046 1.00 97.19 113 VAL A O 1
ATOM 827 N N . LEU A 1 114 ? 0.507 2.039 -1.294 1.00 98.31 114 LEU A N 1
ATOM 828 C CA . LEU A 1 114 ? 0.134 0.852 -0.511 1.00 98.31 114 LEU A CA 1
ATOM 829 C C . LEU A 1 114 ? 0.567 0.985 0.953 1.00 98.31 114 LEU A C 1
ATOM 831 O O . LEU A 1 114 ? -0.239 0.777 1.864 1.00 98.31 114 LEU A O 1
ATOM 835 N N . ARG A 1 115 ? 1.820 1.393 1.197 1.00 97.88 115 ARG A N 1
ATOM 836 C CA . ARG A 1 115 ? 2.339 1.619 2.553 1.00 97.88 115 ARG A CA 1
ATOM 837 C C . ARG A 1 115 ? 1.538 2.686 3.293 1.00 97.88 115 ARG A C 1
ATOM 839 O O . ARG A 1 115 ? 1.119 2.458 4.428 1.00 97.88 115 ARG A O 1
ATOM 846 N N . ARG A 1 116 ? 1.338 3.852 2.672 1.00 98.38 116 ARG A N 1
ATOM 847 C CA . ARG A 1 116 ? 0.615 4.979 3.276 1.00 98.38 116 ARG A CA 1
ATOM 848 C C . ARG A 1 116 ? -0.824 4.592 3.614 1.00 98.38 116 ARG A C 1
ATOM 850 O O . ARG A 1 116 ? -1.228 4.792 4.756 1.00 98.38 116 ARG A O 1
ATOM 857 N N . ALA A 1 117 ? -1.562 4.036 2.655 1.00 97.69 117 ALA A N 1
ATOM 858 C CA . ALA A 1 117 ? -2.963 3.660 2.828 1.00 97.69 117 ALA A CA 1
ATOM 859 C C . ALA A 1 117 ? -3.117 2.567 3.898 1.00 97.69 117 ALA A C 1
ATOM 861 O O . ALA A 1 117 ? -3.955 2.684 4.784 1.00 97.69 117 ALA A O 1
ATOM 862 N N . THR A 1 118 ? -2.218 1.577 3.936 1.00 98.12 118 THR A N 1
ATOM 863 C CA . THR A 1 118 ? -2.229 0.542 4.987 1.00 98.12 118 THR A CA 1
ATOM 864 C C . THR A 1 118 ? -1.986 1.123 6.383 1.00 98.12 118 THR A C 1
ATOM 866 O O . THR A 1 118 ? -2.645 0.740 7.351 1.00 98.12 118 THR A O 1
ATOM 869 N N . ILE A 1 119 ? -1.042 2.060 6.523 1.00 97.88 119 ILE A N 1
ATOM 870 C CA . ILE A 1 119 ? -0.791 2.738 7.805 1.00 97.88 119 ILE A CA 1
ATOM 871 C C . ILE A 1 119 ? -1.994 3.604 8.203 1.00 97.88 119 ILE A C 1
ATOM 873 O O . ILE A 1 119 ? -2.386 3.576 9.370 1.00 97.88 119 ILE A O 1
ATOM 877 N N . SER A 1 120 ? -2.583 4.329 7.248 1.00 96.62 120 SER A N 1
ATOM 878 C CA . SER A 1 120 ? -3.783 5.147 7.458 1.00 96.62 120 SER A CA 1
ATOM 879 C C . SER A 1 120 ? -4.960 4.295 7.935 1.00 96.62 120 SER A C 1
ATOM 881 O O . SER A 1 120 ? -5.500 4.560 9.009 1.00 96.62 120 SER A O 1
ATOM 883 N N . MET A 1 121 ? -5.242 3.183 7.246 1.00 98.38 121 MET A N 1
ATOM 884 C CA . MET A 1 121 ? -6.298 2.232 7.600 1.00 98.38 121 MET A CA 1
ATOM 885 C C . MET A 1 121 ? -6.153 1.768 9.052 1.00 98.38 121 MET A C 1
ATOM 887 O O . MET A 1 121 ? -7.091 1.829 9.846 1.00 98.38 121 MET A O 1
ATOM 891 N N . ARG A 1 122 ? -4.9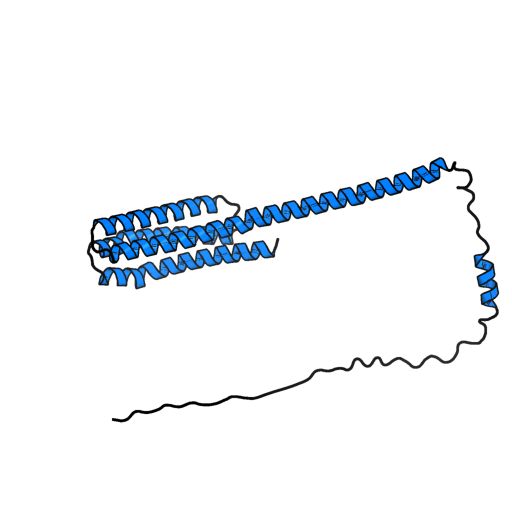41 1.351 9.441 1.00 97.75 122 ARG A N 1
ATOM 892 C CA . ARG A 1 122 ? -4.648 0.901 10.810 1.00 97.75 122 ARG A CA 1
ATOM 893 C C . ARG A 1 122 ? -4.814 2.004 11.848 1.00 97.75 122 ARG A C 1
ATOM 895 O O . ARG A 1 122 ? -5.274 1.734 12.957 1.00 97.75 122 ARG A O 1
ATOM 902 N N . MET A 1 123 ? -4.416 3.228 11.511 1.00 98.00 123 MET A N 1
ATOM 903 C CA . MET A 1 123 ? -4.595 4.383 12.385 1.00 98.00 123 MET A CA 1
ATOM 904 C C . MET A 1 123 ? -6.083 4.685 12.585 1.00 98.00 123 MET A C 1
ATOM 906 O O . MET A 1 123 ? -6.509 4.910 13.715 1.00 98.00 123 MET A O 1
ATOM 910 N N . ASN A 1 124 ? -6.879 4.621 11.519 1.00 98.06 124 ASN A N 1
ATOM 911 C CA . ASN A 1 124 ? -8.320 4.829 11.570 1.00 98.06 124 ASN A CA 1
ATOM 912 C C . ASN A 1 124 ? -9.022 3.755 12.414 1.00 98.06 124 ASN A C 1
ATOM 914 O O . ASN A 1 124 ? -9.785 4.106 13.309 1.00 98.06 124 ASN A O 1
ATOM 918 N N . ILE A 1 125 ? -8.659 2.476 12.277 1.00 98.31 125 ILE A N 1
ATOM 919 C CA . ILE A 1 125 ? -9.167 1.396 13.150 1.00 98.31 125 ILE A CA 1
ATOM 920 C C . ILE A 1 125 ? -8.824 1.659 14.626 1.00 98.31 125 ILE A C 1
ATOM 922 O O . ILE A 1 125 ? -9.676 1.512 15.502 1.00 98.31 125 ILE A O 1
ATOM 926 N N . ALA A 1 126 ? -7.602 2.113 14.923 1.00 98.19 126 ALA A N 1
ATOM 927 C CA . ALA A 1 126 ? -7.238 2.503 16.285 1.00 98.19 126 ALA A CA 1
ATOM 928 C C . ALA A 1 126 ? -8.062 3.696 16.794 1.00 98.19 126 ALA A C 1
ATOM 930 O O . ALA A 1 126 ? -8.454 3.716 17.960 1.00 98.19 126 ALA A O 1
ATOM 931 N N . ASN A 1 127 ? -8.381 4.659 15.929 1.00 96.81 127 ASN A N 1
ATOM 932 C CA . ASN A 1 127 ? -9.223 5.800 16.276 1.00 96.81 127 ASN A CA 1
ATOM 933 C C . ASN A 1 127 ? -10.697 5.418 16.507 1.00 96.81 127 ASN A C 1
ATOM 935 O O . ASN A 1 127 ? -11.371 6.109 17.275 1.00 96.81 127 ASN A O 1
ATOM 939 N N . VAL A 1 128 ? -11.190 4.307 15.940 1.00 98.50 128 VAL A N 1
ATOM 940 C CA . VAL A 1 128 ? -12.489 3.726 16.332 1.00 98.50 128 VAL A CA 1
ATOM 941 C C . VAL A 1 128 ? -12.456 3.337 17.812 1.00 98.50 128 VAL A C 1
ATOM 943 O O . VAL A 1 128 ? -13.327 3.750 18.569 1.00 98.50 128 VAL A O 1
ATOM 946 N N . ALA A 1 129 ? -11.417 2.626 18.261 1.00 97.94 129 ALA A N 1
ATOM 947 C CA . ALA A 1 129 ? -11.285 2.210 19.662 1.00 97.94 129 ALA A CA 1
ATOM 948 C C . ALA A 1 129 ? -11.045 3.381 20.637 1.00 97.94 129 ALA A C 1
ATOM 950 O O . ALA A 1 129 ? -11.390 3.292 21.811 1.00 97.94 129 ALA A O 1
ATOM 951 N N . LEU A 1 130 ? -10.445 4.482 20.171 1.00 97.38 130 LEU A N 1
ATOM 952 C CA . LEU A 1 130 ? -10.173 5.679 20.984 1.00 97.38 130 LEU A CA 1
ATOM 953 C C . LEU A 1 130 ? -11.315 6.706 20.980 1.00 97.38 130 LEU A C 1
ATOM 955 O O . LEU A 1 130 ? -11.253 7.714 21.691 1.00 97.38 130 LEU A O 1
ATOM 959 N N . SER A 1 131 ? -12.334 6.490 20.154 1.00 97.62 131 SER A N 1
ATOM 960 C CA . SER A 1 131 ? -13.454 7.408 19.997 1.00 97.62 131 SER A CA 1
ATOM 961 C C . SER A 1 131 ? -14.352 7.452 21.231 1.00 97.62 131 SER A C 1
ATOM 963 O O . SER A 1 131 ? -14.572 6.454 21.905 1.00 97.62 131 SER A O 1
ATOM 965 N N . GLN A 1 132 ? -14.911 8.632 21.510 1.00 96.12 132 GLN A N 1
ATOM 966 C CA . GLN A 1 132 ? -15.807 8.849 22.655 1.00 96.12 132 GLN A CA 1
ATOM 967 C C . GLN A 1 132 ? -17.289 8.857 22.265 1.00 96.12 132 GLN A C 1
ATOM 969 O O . GLN A 1 132 ? -18.155 8.845 23.139 1.00 96.12 132 GLN A O 1
ATOM 974 N N . THR A 1 133 ? -17.597 8.918 20.967 1.00 97.94 133 THR A N 1
ATOM 975 C CA . THR A 1 133 ? -18.967 8.946 20.455 1.00 97.94 133 THR A CA 1
ATOM 976 C C . THR A 1 133 ? -19.131 7.949 19.316 1.00 97.94 133 THR A C 1
ATOM 978 O O . THR A 1 133 ? -18.213 7.721 18.535 1.00 97.94 133 THR A O 1
ATOM 981 N N . GLN A 1 134 ? -20.333 7.391 19.182 1.00 97.75 134 GLN A N 1
ATOM 982 C CA . GLN A 1 134 ? -20.680 6.501 18.070 1.00 97.75 134 GLN A CA 1
ATOM 983 C C . GLN A 1 134 ? -20.525 7.184 16.701 1.00 97.75 134 GLN A C 1
ATOM 985 O O . GLN A 1 134 ? -20.143 6.538 15.732 1.00 97.75 134 GLN A O 1
ATOM 990 N N . GLU A 1 135 ? -20.780 8.492 16.623 1.00 97.44 135 GLU A N 1
ATOM 991 C CA . GLU A 1 135 ? -20.562 9.273 15.403 1.00 97.44 135 GLU A CA 1
ATOM 992 C C . GLU A 1 135 ? -19.084 9.276 14.990 1.00 97.44 135 GLU A C 1
ATOM 994 O O . GLU A 1 135 ? -18.777 9.016 13.828 1.00 97.44 135 GLU A O 1
ATOM 999 N N . SER A 1 136 ? -18.155 9.505 15.929 1.00 95.69 136 SER A N 1
ATOM 1000 C CA . SER A 1 136 ? -16.728 9.482 15.598 1.00 95.69 136 SER A CA 1
ATOM 1001 C C . SER A 1 136 ? -16.228 8.065 15.311 1.00 95.69 136 SER A C 1
ATOM 1003 O O . SER A 1 136 ? -15.405 7.896 14.416 1.00 95.69 136 SER A O 1
ATOM 1005 N N . MET A 1 137 ? -16.760 7.046 15.999 1.00 98.50 137 MET A N 1
ATOM 1006 C CA . MET A 1 137 ? -16.476 5.637 15.691 1.00 98.50 137 MET A CA 1
ATOM 1007 C C . MET A 1 137 ? -16.845 5.296 14.249 1.00 98.50 137 MET A C 1
ATOM 1009 O O . MET A 1 137 ? -16.013 4.756 13.525 1.00 98.50 137 MET A O 1
ATOM 1013 N N . GLN A 1 138 ? -18.054 5.669 13.817 1.00 98.50 138 GLN A N 1
ATOM 1014 C CA . GLN A 1 138 ? -18.495 5.447 12.444 1.00 98.50 138 GLN A CA 1
ATOM 1015 C C . GLN A 1 138 ? -17.608 6.199 11.448 1.00 98.50 138 GLN A C 1
ATOM 1017 O O . GLN A 1 138 ? -17.150 5.603 10.484 1.00 98.50 138 GLN A O 1
ATOM 1022 N N . ALA A 1 139 ? -17.301 7.474 11.708 1.00 94.69 139 ALA A N 1
ATOM 1023 C CA . ALA A 1 139 ? -16.474 8.275 10.807 1.00 94.69 139 ALA A CA 1
ATOM 1024 C C . ALA A 1 139 ? -15.071 7.676 10.593 1.00 94.69 139 ALA A C 1
ATOM 1026 O O . ALA A 1 139 ? -14.566 7.673 9.472 1.00 94.69 139 ALA A O 1
ATOM 1027 N N . TYR A 1 140 ? -14.438 7.156 11.650 1.00 98.00 140 TYR A N 1
ATOM 1028 C CA . TYR A 1 140 ? -13.139 6.494 11.518 1.00 98.00 140 TYR A CA 1
ATOM 1029 C C . TYR A 1 140 ? -13.237 5.106 10.889 1.00 98.00 140 TYR A C 1
ATOM 1031 O O . TYR A 1 140 ? -12.315 4.716 10.178 1.00 98.00 140 TYR A O 1
ATOM 1039 N N . GLN A 1 141 ? -14.327 4.369 11.105 1.00 98.56 141 GLN A N 1
ATOM 1040 C CA . GLN A 1 141 ? -14.546 3.115 10.390 1.00 98.56 141 GLN A CA 1
ATOM 1041 C C . GLN A 1 141 ? -14.716 3.368 8.886 1.00 98.56 141 GLN A C 1
ATOM 1043 O O . GLN A 1 141 ? -14.002 2.762 8.096 1.00 98.56 141 GLN A O 1
ATOM 1048 N N . ASP A 1 142 ? -15.551 4.334 8.498 1.00 96.25 142 ASP A N 1
ATOM 1049 C CA . ASP A 1 142 ? -15.744 4.713 7.094 1.00 96.25 142 ASP A CA 1
ATOM 1050 C C . ASP A 1 142 ? -14.416 5.145 6.444 1.00 96.25 142 ASP A C 1
ATOM 1052 O O . ASP A 1 142 ? -14.136 4.806 5.295 1.00 96.25 142 ASP A O 1
ATOM 1056 N N . ALA A 1 143 ? -13.564 5.871 7.179 1.00 91.94 143 ALA A N 1
ATOM 1057 C CA . ALA A 1 143 ? -12.232 6.249 6.709 1.00 91.94 143 ALA A CA 1
ATOM 1058 C C . ALA A 1 143 ? -11.292 5.037 6.552 1.00 91.94 143 ALA A C 1
ATOM 1060 O O . ALA A 1 143 ? -10.523 4.982 5.595 1.00 91.94 143 ALA A O 1
ATOM 1061 N N . ALA A 1 144 ? -11.366 4.047 7.448 1.00 97.31 144 ALA A N 1
ATOM 1062 C CA . ALA A 1 144 ? -10.613 2.802 7.304 1.00 97.31 144 ALA A CA 1
ATOM 1063 C C . ALA A 1 144 ? -11.073 1.990 6.081 1.00 97.31 144 ALA A C 1
ATOM 1065 O O . ALA A 1 144 ? -10.232 1.427 5.380 1.00 97.31 144 ALA A O 1
ATOM 1066 N N . ASP A 1 145 ? -12.376 1.970 5.794 1.00 97.38 145 ASP A N 1
ATOM 1067 C CA . ASP A 1 145 ? -12.943 1.304 4.616 1.00 97.38 145 ASP A CA 1
ATOM 1068 C C . ASP A 1 145 ? -12.512 2.007 3.314 1.00 97.38 145 ASP A C 1
ATOM 1070 O O . ASP A 1 145 ? -12.218 1.359 2.307 1.00 97.38 145 ASP A O 1
ATOM 1074 N N . GLN A 1 146 ? -12.410 3.341 3.331 1.00 94.31 146 GLN A N 1
ATOM 1075 C CA . GLN A 1 146 ? -11.860 4.120 2.216 1.00 94.31 146 GLN A CA 1
ATOM 1076 C C . GLN A 1 146 ? -10.377 3.825 1.976 1.00 94.31 146 GLN A C 1
ATOM 1078 O O . GLN A 1 146 ? -9.971 3.651 0.825 1.00 94.31 146 GLN A O 1
ATOM 1083 N N . ASP A 1 147 ? -9.579 3.742 3.042 1.00 97.50 147 ASP A N 1
ATOM 1084 C CA . ASP A 1 147 ? -8.167 3.379 2.937 1.00 97.50 147 ASP A CA 1
ATOM 1085 C C . ASP A 1 147 ? -8.000 1.949 2.391 1.00 97.50 147 ASP A C 1
ATOM 1087 O O . ASP A 1 147 ? -7.147 1.720 1.534 1.00 97.50 147 ASP A O 1
ATOM 1091 N N . GLU A 1 148 ? -8.833 0.988 2.814 1.00 98.50 148 GLU A N 1
ATOM 1092 C CA . GLU A 1 148 ? -8.839 -0.368 2.244 1.00 98.50 148 GLU A CA 1
ATOM 1093 C C . GLU A 1 148 ? -9.160 -0.344 0.744 1.00 98.50 148 GLU A C 1
ATOM 1095 O O . GLU A 1 148 ? -8.472 -0.990 -0.051 1.00 98.50 148 GLU A O 1
ATOM 1100 N N . ALA A 1 149 ? -10.180 0.415 0.338 1.00 98.12 149 ALA A N 1
ATOM 1101 C CA . ALA A 1 149 ? -10.538 0.554 -1.069 1.00 98.12 149 ALA A CA 1
ATOM 1102 C C . ALA A 1 149 ? -9.381 1.144 -1.895 1.00 98.12 149 ALA A C 1
ATOM 1104 O O . ALA A 1 149 ? -9.135 0.686 -3.013 1.00 98.12 149 ALA A O 1
ATOM 1105 N N . GLU A 1 150 ? -8.636 2.109 -1.345 1.00 98.06 150 GLU A N 1
ATOM 1106 C CA . GLU A 1 150 ? -7.432 2.648 -1.984 1.00 98.06 150 GLU A CA 1
ATOM 1107 C C . GLU A 1 150 ? -6.322 1.594 -2.091 1.00 98.06 150 GLU A C 1
ATOM 1109 O O . GLU A 1 150 ? -5.710 1.467 -3.156 1.00 98.06 150 GLU A O 1
ATOM 1114 N N . VAL A 1 151 ? -6.086 0.799 -1.039 1.00 98.44 151 VAL A N 1
ATOM 1115 C CA . VAL A 1 151 ? -5.125 -0.316 -1.086 1.00 98.44 151 VAL A CA 1
ATOM 1116 C C . VAL A 1 151 ? -5.499 -1.282 -2.210 1.00 98.44 151 VAL A C 1
ATOM 1118 O O . VAL A 1 151 ? -4.656 -1.586 -3.049 1.00 98.44 151 VAL A O 1
ATOM 1121 N N . ARG A 1 152 ? -6.761 -1.718 -2.280 1.00 98.62 152 ARG A N 1
ATOM 1122 C CA . ARG A 1 152 ? -7.244 -2.660 -3.304 1.00 98.62 152 ARG A CA 1
ATOM 1123 C C . ARG A 1 152 ? -7.112 -2.100 -4.716 1.00 98.62 152 ARG A C 1
ATOM 1125 O O . ARG A 1 152 ? -6.554 -2.763 -5.583 1.00 98.62 152 ARG A O 1
ATOM 1132 N N . ALA A 1 153 ? -7.537 -0.856 -4.930 1.00 98.12 153 ALA A N 1
ATOM 1133 C CA . ALA A 1 153 ? -7.387 -0.193 -6.222 1.00 98.12 153 ALA A CA 1
ATOM 1134 C C . ALA A 1 153 ? -5.911 -0.077 -6.641 1.00 98.12 153 ALA A C 1
ATOM 1136 O O . ALA A 1 153 ? -5.579 -0.236 -7.816 1.00 98.12 153 ALA A O 1
ATOM 1137 N N . THR A 1 154 ? -5.019 0.166 -5.678 1.00 98.06 154 THR A N 1
ATOM 1138 C CA . THR A 1 154 ? -3.575 0.237 -5.920 1.00 98.06 154 THR A CA 1
ATOM 1139 C C . THR A 1 154 ? -2.984 -1.139 -6.222 1.00 98.06 154 THR A C 1
ATOM 1141 O O . THR A 1 154 ? -2.144 -1.240 -7.110 1.00 98.06 154 THR A O 1
ATOM 1144 N N . LEU A 1 155 ? -3.435 -2.205 -5.548 1.00 98.25 155 LEU A N 1
ATOM 1145 C CA . LEU A 1 155 ? -3.044 -3.582 -5.868 1.00 98.25 155 LEU A CA 1
ATOM 1146 C C . LEU A 1 155 ? -3.438 -3.953 -7.296 1.00 98.25 155 LEU A C 1
ATOM 1148 O O . LEU A 1 155 ? -2.596 -4.442 -8.048 1.00 98.25 155 LEU A O 1
ATOM 1152 N N . ASP A 1 156 ? -4.675 -3.657 -7.691 1.00 98.06 156 ASP A N 1
ATOM 1153 C CA . ASP A 1 156 ? -5.159 -3.915 -9.047 1.00 98.06 156 ASP A CA 1
ATOM 1154 C C . ASP A 1 156 ? -4.328 -3.142 -10.081 1.00 98.06 156 ASP A C 1
ATOM 1156 O O . ASP A 1 156 ? -3.827 -3.729 -11.043 1.00 98.06 156 ASP A O 1
ATOM 1160 N N . ALA A 1 157 ? -4.109 -1.841 -9.854 1.00 95.94 157 ALA A N 1
ATOM 1161 C CA . ALA A 1 157 ? -3.316 -0.997 -10.745 1.00 95.94 157 ALA A CA 1
ATOM 1162 C C . ALA A 1 157 ? -1.856 -1.460 -10.852 1.00 95.94 157 ALA A C 1
ATOM 1164 O O . ALA A 1 157 ? -1.304 -1.494 -11.952 1.00 95.94 157 ALA A O 1
ATOM 1165 N N . TYR A 1 158 ? -1.241 -1.848 -9.732 1.00 95.38 158 TYR A N 1
ATOM 1166 C CA . TYR A 1 158 ? 0.141 -2.313 -9.712 1.00 95.38 158 TYR A CA 1
ATOM 1167 C C . TYR A 1 158 ? 0.272 -3.696 -10.363 1.00 95.38 158 TYR A C 1
ATOM 1169 O O . TYR A 1 158 ? 1.201 -3.933 -11.124 1.00 95.38 158 TYR A O 1
ATOM 1177 N N . SER A 1 159 ? -0.701 -4.591 -10.166 1.00 95.81 159 SER A N 1
ATOM 1178 C CA . SER A 1 159 ? -0.708 -5.918 -10.798 1.00 95.81 159 SER A CA 1
ATOM 1179 C C . SER A 1 159 ? -0.830 -5.871 -12.327 1.00 95.81 159 SER A C 1
ATOM 1181 O O . SER A 1 159 ? -0.424 -6.812 -13.008 1.00 95.81 159 SER A O 1
ATOM 1183 N N . ALA A 1 160 ? -1.377 -4.776 -12.867 1.00 94.94 160 ALA A N 1
ATOM 1184 C CA . ALA A 1 160 ? -1.526 -4.553 -14.300 1.00 94.94 160 ALA A CA 1
ATOM 1185 C C . ALA A 1 160 ? -0.247 -4.027 -14.981 1.00 94.94 160 ALA A C 1
ATOM 1187 O O . ALA A 1 160 ? -0.234 -3.872 -16.206 1.00 94.94 160 ALA A O 1
ATOM 1188 N N . THR A 1 161 ? 0.814 -3.728 -14.222 1.00 90.38 161 THR A N 1
ATOM 1189 C CA . THR A 1 161 ? 2.116 -3.347 -14.783 1.00 90.38 161 THR A CA 1
ATOM 1190 C C . THR A 1 161 ? 2.945 -4.579 -15.163 1.00 90.38 161 THR A C 1
ATOM 1192 O O . THR A 1 161 ? 2.595 -5.721 -14.859 1.00 90.38 161 THR A O 1
ATOM 1195 N N . ASP A 1 162 ? 4.059 -4.359 -15.864 1.00 89.69 162 ASP A N 1
ATOM 1196 C CA . ASP A 1 162 ? 4.992 -5.429 -16.227 1.00 89.69 162 ASP A CA 1
ATOM 1197 C C . ASP A 1 162 ? 5.911 -5.770 -15.043 1.00 89.69 162 ASP A C 1
ATOM 1199 O O . ASP A 1 162 ? 7.037 -5.286 -14.942 1.00 89.69 162 ASP A O 1
ATOM 1203 N N . LEU A 1 163 ? 5.384 -6.552 -14.098 1.00 90.12 163 LEU A N 1
ATOM 1204 C CA . LEU A 1 163 ? 6.119 -6.997 -12.914 1.00 90.12 163 LEU A CA 1
ATOM 1205 C C . LEU A 1 163 ? 7.033 -8.183 -13.233 1.00 90.12 163 LEU A C 1
ATOM 1207 O O . LEU A 1 163 ? 6.617 -9.162 -13.863 1.00 90.12 163 LEU A O 1
ATOM 1211 N N . ASP A 1 164 ? 8.250 -8.162 -12.696 1.00 91.50 164 ASP A N 1
ATOM 1212 C CA . ASP A 1 164 ? 9.045 -9.383 -12.586 1.00 91.50 164 ASP A CA 1
ATOM 1213 C C . ASP A 1 164 ? 8.418 -10.387 -11.597 1.00 91.50 164 ASP A C 1
ATOM 1215 O O . ASP A 1 164 ? 7.418 -10.124 -10.921 1.00 91.50 164 ASP A O 1
ATOM 1219 N N . GLU A 1 165 ? 9.010 -11.577 -11.523 1.00 94.94 165 GLU A N 1
ATOM 1220 C CA . GLU A 1 165 ? 8.499 -12.654 -10.676 1.00 94.94 165 GLU A CA 1
ATOM 1221 C C . GLU A 1 165 ? 8.575 -12.343 -9.174 1.00 94.94 165 GLU A C 1
ATOM 1223 O O . GLU A 1 165 ? 7.672 -12.718 -8.427 1.00 94.94 165 GLU A O 1
ATOM 1228 N N . VAL A 1 166 ? 9.611 -11.628 -8.724 1.00 95.12 166 VAL A N 1
ATOM 1229 C CA . VAL A 1 166 ? 9.803 -11.292 -7.306 1.00 95.12 166 VAL A CA 1
ATOM 1230 C C . VAL A 1 166 ? 8.735 -10.299 -6.855 1.00 95.12 166 VAL A C 1
ATOM 1232 O O . VAL A 1 166 ? 8.065 -10.533 -5.847 1.00 95.12 166 VAL A O 1
ATOM 1235 N N . ARG A 1 167 ? 8.514 -9.228 -7.626 1.00 95.00 167 ARG A N 1
ATOM 1236 C CA . ARG A 1 167 ? 7.470 -8.233 -7.349 1.00 95.00 167 ARG A CA 1
ATOM 1237 C C . ARG A 1 167 ? 6.078 -8.835 -7.438 1.00 95.00 167 ARG A C 1
ATOM 1239 O O . ARG A 1 167 ? 5.265 -8.586 -6.554 1.00 95.00 167 ARG A O 1
ATOM 1246 N N . ARG A 1 168 ? 5.803 -9.668 -8.448 1.00 97.12 168 ARG A N 1
ATOM 1247 C CA . ARG A 1 168 ? 4.506 -10.351 -8.580 1.00 97.12 168 ARG A CA 1
ATOM 1248 C C . ARG A 1 168 ? 4.210 -11.242 -7.372 1.00 97.12 168 ARG A C 1
ATOM 1250 O O . ARG A 1 168 ? 3.088 -11.217 -6.861 1.00 97.12 168 ARG A O 1
ATOM 1257 N N . ALA A 1 169 ? 5.198 -12.008 -6.907 1.00 98.19 169 ALA A N 1
ATOM 1258 C CA . ALA A 1 169 ? 5.049 -12.866 -5.736 1.00 98.19 169 ALA A CA 1
ATOM 1259 C C . ALA A 1 169 ? 4.7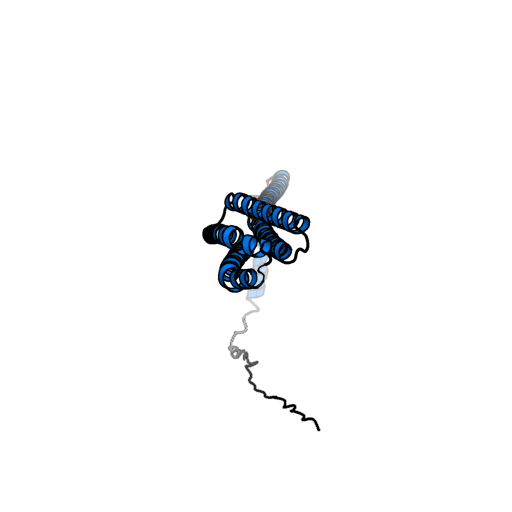99 -12.048 -4.459 1.00 98.19 169 ALA A C 1
ATOM 1261 O O . ALA A 1 169 ? 3.854 -12.346 -3.729 1.00 98.19 169 ALA A O 1
ATOM 1262 N N . ALA A 1 170 ? 5.579 -10.987 -4.229 1.00 98.19 170 ALA A N 1
ATOM 1263 C CA . ALA A 1 170 ? 5.414 -10.107 -3.073 1.00 98.19 170 ALA A CA 1
ATOM 1264 C C . ALA A 1 170 ? 4.061 -9.371 -3.083 1.00 98.19 170 ALA A C 1
ATOM 1266 O O . ALA A 1 170 ? 3.380 -9.323 -2.061 1.00 98.19 170 ALA A O 1
ATOM 1267 N N . LEU A 1 171 ? 3.619 -8.869 -4.243 1.00 98.25 171 LEU A N 1
ATOM 1268 C CA . LEU A 1 171 ? 2.311 -8.225 -4.401 1.00 98.25 171 LEU A CA 1
ATOM 1269 C C . LEU A 1 171 ? 1.159 -9.201 -4.114 1.00 98.25 171 LEU A C 1
ATOM 1271 O O . LEU A 1 171 ? 0.189 -8.845 -3.446 1.00 98.25 171 LEU A O 1
ATOM 1275 N N . THR A 1 172 ? 1.281 -10.447 -4.582 1.00 98.56 172 THR A N 1
ATOM 1276 C CA . THR A 1 172 ? 0.292 -11.506 -4.326 1.00 98.56 172 THR A CA 1
ATOM 1277 C C . THR A 1 172 ? 0.232 -11.866 -2.841 1.00 98.56 172 THR A C 1
ATOM 1279 O O . THR A 1 172 ? -0.859 -11.977 -2.283 1.00 98.56 172 THR A O 1
ATOM 1282 N N . ALA A 1 173 ? 1.390 -12.021 -2.192 1.00 98.62 173 ALA A N 1
ATOM 1283 C CA . ALA A 1 173 ? 1.478 -12.301 -0.761 1.00 98.62 173 ALA A CA 1
ATOM 1284 C C . ALA A 1 173 ? 0.879 -11.156 0.069 1.00 98.62 173 ALA A C 1
ATOM 1286 O O . ALA A 1 173 ? 0.024 -11.404 0.913 1.00 98.62 173 ALA A O 1
ATOM 1287 N N . PHE A 1 174 ? 1.216 -9.904 -0.261 1.00 98.75 174 PHE A N 1
ATOM 1288 C CA . PHE A 1 174 ? 0.623 -8.726 0.370 1.00 98.75 174 PHE A CA 1
ATOM 1289 C C . PHE A 1 174 ? -0.908 -8.736 0.274 1.00 98.75 174 PHE A C 1
ATOM 1291 O O . PHE A 1 174 ? -1.590 -8.457 1.257 1.00 98.75 174 PHE A O 1
ATOM 1298 N N . GLY A 1 175 ? -1.457 -9.052 -0.905 1.00 98.69 175 GLY A N 1
ATOM 1299 C CA . GLY A 1 175 ? -2.904 -9.143 -1.104 1.00 98.69 175 GLY A CA 1
ATOM 1300 C C . GLY A 1 175 ? -3.552 -10.221 -0.229 1.00 98.69 175 GLY A C 1
ATOM 1301 O O . GLY A 1 175 ? -4.593 -9.977 0.372 1.00 98.69 175 GLY A O 1
ATOM 1302 N N . ALA A 1 176 ? -2.921 -11.389 -0.095 1.00 98.81 176 ALA A N 1
ATOM 1303 C CA . ALA A 1 176 ? -3.415 -12.457 0.777 1.00 98.81 176 ALA A CA 1
ATOM 1304 C C . ALA A 1 176 ? -3.372 -12.073 2.271 1.00 98.81 176 ALA A C 1
ATOM 1306 O O . ALA A 1 176 ? -4.316 -12.357 3.019 1.00 98.81 176 ALA A O 1
ATOM 1307 N N . ASP A 1 177 ? -2.311 -11.391 2.700 1.00 98.69 177 ASP A N 1
ATOM 1308 C CA . ASP A 1 177 ? -2.184 -10.895 4.071 1.00 98.69 177 ASP A CA 1
ATOM 1309 C C . ASP A 1 177 ? -3.192 -9.771 4.355 1.00 98.69 177 ASP A C 1
ATOM 1311 O O . ASP A 1 177 ? -3.770 -9.727 5.443 1.00 98.69 177 ASP A O 1
ATOM 1315 N N . LEU A 1 178 ? -3.488 -8.915 3.367 1.00 98.75 178 LEU A N 1
ATOM 1316 C CA . LEU A 1 178 ? -4.555 -7.917 3.458 1.00 98.75 178 LEU A CA 1
ATOM 1317 C C . LEU A 1 178 ? -5.915 -8.574 3.719 1.00 98.75 178 LEU A C 1
ATOM 1319 O O . LEU A 1 178 ? -6.613 -8.136 4.630 1.00 98.75 178 LEU A O 1
ATOM 1323 N N . GLU A 1 179 ? -6.286 -9.626 2.979 1.00 98.75 179 GLU A N 1
ATOM 1324 C CA . GLU A 1 179 ? -7.550 -10.340 3.234 1.00 98.75 179 GLU A CA 1
ATOM 1325 C C . GLU A 1 179 ? -7.594 -10.917 4.649 1.00 98.75 179 GLU A C 1
ATOM 1327 O O . GLU A 1 179 ? -8.599 -10.807 5.352 1.00 98.75 179 GLU A O 1
ATOM 1332 N N . THR A 1 180 ? -6.479 -11.495 5.099 1.00 98.69 180 THR A N 1
ATOM 1333 C CA . THR A 1 180 ? -6.364 -12.034 6.458 1.00 98.69 180 THR A CA 1
ATOM 1334 C C . THR A 1 180 ? -6.540 -10.928 7.500 1.00 98.69 180 THR A C 1
ATOM 1336 O O . THR A 1 180 ? -7.268 -11.098 8.481 1.00 98.69 180 THR A O 1
ATOM 1339 N N . PHE A 1 181 ? -5.913 -9.770 7.285 1.00 98.75 181 PHE A N 1
ATOM 1340 C CA . PHE A 1 181 ? -6.054 -8.611 8.156 1.00 98.75 181 PHE A CA 1
ATOM 1341 C C . PHE A 1 181 ? -7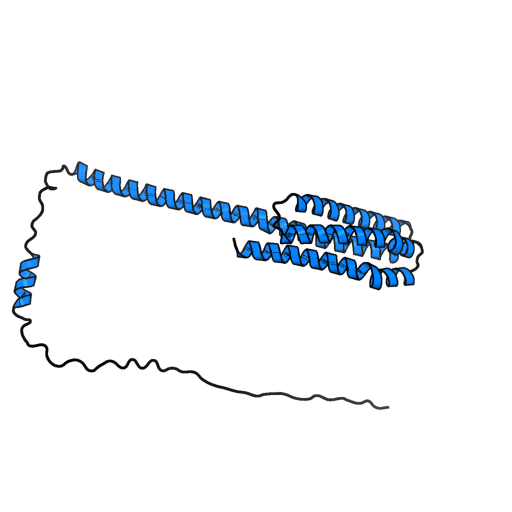.488 -8.068 8.171 1.00 98.75 181 PHE A C 1
ATOM 1343 O O . PHE A 1 181 ? -7.985 -7.750 9.250 1.00 98.75 181 PHE A O 1
ATOM 1350 N N . VAL A 1 182 ? -8.162 -7.997 7.020 1.00 98.75 182 VAL A N 1
ATOM 1351 C CA . VAL A 1 182 ? -9.561 -7.552 6.901 1.00 98.75 182 VAL A CA 1
ATOM 1352 C C . VAL A 1 182 ? -10.495 -8.456 7.706 1.00 98.75 182 VAL A C 1
ATOM 1354 O O . VAL A 1 182 ? -11.302 -7.954 8.484 1.00 98.75 182 VAL A O 1
ATOM 1357 N N . VAL A 1 183 ? -10.312 -9.778 7.646 1.00 98.75 183 VAL A N 1
ATOM 1358 C CA . VAL A 1 183 ? -11.069 -10.720 8.490 1.00 98.75 183 VAL A CA 1
ATOM 1359 C C . VAL A 1 183 ? -10.821 -10.455 9.980 1.00 98.75 183 VAL A C 1
ATOM 1361 O O . VAL A 1 183 ? -11.766 -10.350 10.760 1.00 98.75 183 VAL A O 1
ATOM 1364 N N . ILE A 1 184 ? -9.561 -10.283 10.401 1.00 98.75 184 ILE A N 1
ATOM 1365 C CA . ILE A 1 184 ? -9.230 -9.961 11.803 1.00 98.75 184 ILE A CA 1
ATOM 1366 C C . ILE A 1 184 ? -9.852 -8.618 12.221 1.00 98.75 184 ILE A C 1
ATOM 1368 O O . ILE A 1 184 ? -10.338 -8.477 13.348 1.00 98.75 184 ILE A O 1
ATOM 1372 N N . ARG A 1 185 ? -9.841 -7.623 11.330 1.00 98.62 185 ARG A N 1
ATOM 1373 C CA . ARG A 1 185 ? -10.438 -6.309 11.567 1.00 98.62 185 ARG A CA 1
ATOM 1374 C C . ARG A 1 185 ? -11.937 -6.437 11.811 1.00 98.62 185 ARG A C 1
ATOM 1376 O O . ARG A 1 185 ? -12.411 -5.970 12.846 1.00 98.62 185 ARG A O 1
ATOM 1383 N N . ASP A 1 186 ? -12.647 -7.072 10.889 1.00 98.75 186 ASP A N 1
ATOM 1384 C CA . ASP A 1 186 ? -14.110 -7.074 10.852 1.00 98.75 186 ASP A CA 1
ATOM 1385 C C . ASP A 1 186 ? -14.719 -8.022 11.885 1.00 98.75 186 ASP A C 1
ATOM 1387 O O . ASP A 1 186 ? -15.749 -7.711 12.482 1.00 98.75 186 ASP A O 1
ATOM 1391 N N . GLU A 1 187 ? -14.066 -9.153 12.151 1.00 98.75 187 GLU A N 1
ATOM 1392 C CA . GLU A 1 187 ? -14.588 -10.163 13.074 1.00 98.75 187 GLU A CA 1
ATOM 1393 C C . GLU A 1 187 ? -14.125 -9.967 14.522 1.00 98.75 187 GLU A C 1
ATOM 1395 O O . GLU A 1 187 ? -14.762 -10.491 15.437 1.00 98.75 187 GLU A O 1
ATOM 1400 N N . GLN A 1 188 ? -13.028 -9.234 14.761 1.00 98.69 188 GLN A N 1
ATOM 1401 C CA . GLN A 1 188 ? -12.428 -9.139 16.098 1.00 98.69 188 GLN A CA 1
ATOM 1402 C C . GLN A 1 188 ? -12.130 -7.702 16.538 1.00 98.69 188 GLN A C 1
ATOM 1404 O O . GLN A 1 188 ? -12.628 -7.280 17.583 1.00 98.69 188 GLN A O 1
ATOM 1409 N N . LEU A 1 189 ? -11.344 -6.931 15.775 1.00 98.62 189 LEU A N 1
ATOM 1410 C CA . LEU A 1 189 ? -10.919 -5.592 16.215 1.00 98.62 189 LEU A CA 1
ATOM 1411 C C . LEU A 1 189 ? -12.085 -4.602 16.282 1.00 98.62 189 LEU A C 1
ATOM 1413 O O . LEU A 1 189 ? -12.279 -3.972 17.320 1.00 98.62 189 LEU A O 1
ATOM 1417 N N . LEU A 1 190 ? -12.860 -4.459 15.203 1.00 98.56 190 LEU A N 1
ATOM 1418 C CA . LEU A 1 190 ? -13.994 -3.538 15.165 1.00 98.56 190 LEU A CA 1
ATOM 1419 C C . LEU A 1 190 ? -15.074 -3.943 16.179 1.00 98.56 190 LEU A C 1
ATOM 1421 O O . LEU A 1 190 ? -15.475 -3.072 16.948 1.00 98.56 190 LEU A O 1
ATOM 1425 N N . PRO A 1 191 ? -15.495 -5.219 16.295 1.00 98.75 191 PRO A N 1
ATOM 1426 C CA . PRO A 1 191 ? -16.428 -5.625 17.345 1.00 98.75 191 PRO A CA 1
ATOM 1427 C C . PRO A 1 191 ? -15.940 -5.300 18.763 1.00 98.75 191 PRO A C 1
ATOM 1429 O O . PRO A 1 191 ? -16.714 -4.769 19.560 1.00 98.75 191 PRO A O 1
ATOM 1432 N N . ALA A 1 192 ? -14.662 -5.552 19.075 1.00 98.62 192 ALA A N 1
ATOM 1433 C CA . ALA A 1 192 ? -14.087 -5.199 20.375 1.00 98.62 192 ALA A CA 1
ATOM 1434 C C . ALA A 1 192 ? -14.078 -3.677 20.604 1.00 98.62 192 ALA A C 1
ATOM 1436 O O . ALA A 1 192 ? -14.459 -3.213 21.680 1.00 98.62 192 ALA A O 1
ATOM 1437 N N . ALA A 1 193 ? -13.716 -2.892 19.583 1.00 98.12 193 ALA A N 1
ATOM 1438 C CA . ALA A 1 193 ? -13.741 -1.432 19.639 1.00 98.12 193 ALA A CA 1
ATOM 1439 C C . ALA A 1 193 ? -15.165 -0.891 19.863 1.00 98.12 193 ALA A C 1
ATOM 1441 O O . ALA A 1 193 ? -15.376 -0.087 20.768 1.00 98.12 193 ALA A O 1
ATOM 1442 N N . TRP A 1 194 ? -16.154 -1.381 19.108 1.00 98.31 194 TRP A N 1
ATOM 1443 C CA . TRP A 1 194 ? -17.574 -1.025 19.237 1.00 98.31 194 TRP A CA 1
ATOM 1444 C C . TRP A 1 194 ? -18.187 -1.407 20.585 1.00 98.31 194 TRP A C 1
ATOM 1446 O O . TRP A 1 194 ? -19.056 -0.697 21.090 1.00 98.31 194 TRP A O 1
ATOM 1456 N N . ALA A 1 195 ? -17.709 -2.491 21.196 1.00 98.31 195 ALA A N 1
ATOM 1457 C CA . ALA A 1 195 ? -18.088 -2.896 22.546 1.00 98.31 195 ALA A CA 1
ATOM 1458 C C . ALA A 1 195 ? -17.335 -2.135 23.656 1.00 98.31 195 ALA A C 1
ATOM 1460 O O . ALA A 1 195 ? -17.624 -2.346 24.834 1.00 98.31 195 ALA A O 1
ATOM 1461 N N . ASN A 1 196 ? -16.384 -1.259 23.300 1.00 97.88 196 ASN A N 1
ATOM 1462 C CA . ASN A 1 196 ? -15.456 -0.599 24.222 1.00 97.88 196 ASN A CA 1
ATOM 1463 C C . ASN A 1 196 ? -14.649 -1.598 25.087 1.00 97.88 196 ASN A C 1
ATOM 1465 O O . ASN A 1 196 ? -14.279 -1.304 26.226 1.00 97.88 196 ASN A O 1
ATOM 1469 N N . ASP A 1 197 ? -14.373 -2.787 24.543 1.00 98.44 197 ASP A N 1
ATOM 1470 C CA . ASP A 1 197 ? -13.550 -3.827 25.163 1.00 98.44 197 ASP A CA 1
ATOM 1471 C C . ASP A 1 197 ? -12.085 -3.649 24.739 1.00 98.44 197 ASP A C 1
ATOM 1473 O O . ASP A 1 197 ? -11.568 -4.302 23.826 1.00 98.44 197 ASP A O 1
ATOM 1477 N N . LEU A 1 198 ? -11.411 -2.693 25.384 1.00 98.00 198 LEU A N 1
ATOM 1478 C CA . LEU A 1 198 ? -10.030 -2.339 25.052 1.00 98.00 198 LEU A CA 1
ATOM 1479 C C . LEU A 1 198 ? -9.021 -3.437 25.417 1.00 98.00 198 LEU A C 1
ATOM 1481 O O . LEU A 1 198 ? -7.957 -3.509 24.800 1.00 98.00 198 LEU A O 1
ATOM 1485 N N . ASP A 1 199 ? -9.337 -4.298 26.384 1.00 98.62 199 ASP A N 1
ATOM 1486 C CA . ASP A 1 199 ? -8.467 -5.412 26.769 1.00 98.62 199 ASP A CA 1
ATOM 1487 C C . ASP A 1 199 ? -8.452 -6.481 25.669 1.00 98.62 199 ASP A C 1
ATOM 1489 O O . ASP A 1 199 ? -7.376 -6.912 25.229 1.00 98.62 199 ASP A O 1
ATOM 1493 N N . LEU A 1 200 ? -9.633 -6.846 25.153 1.00 98.38 200 LEU A N 1
ATOM 1494 C CA . LEU A 1 200 ? -9.741 -7.724 23.991 1.00 98.38 200 LEU A CA 1
ATOM 1495 C C . LEU A 1 200 ? -9.118 -7.076 22.751 1.00 98.38 200 LEU A C 1
ATOM 1497 O O . LEU A 1 200 ? -8.308 -7.717 22.079 1.00 98.38 200 LEU A O 1
ATOM 1501 N N . TYR A 1 201 ? -9.426 -5.801 22.480 1.00 98.62 201 TYR A N 1
ATOM 1502 C CA . TYR A 1 201 ? -8.876 -5.068 21.337 1.00 98.62 201 TYR A CA 1
ATOM 1503 C C . TYR A 1 201 ? -7.341 -5.089 21.330 1.00 98.62 201 TYR A C 1
ATOM 1505 O O . TYR A 1 201 ? -6.727 -5.440 20.321 1.00 98.62 201 TYR A O 1
ATOM 1513 N N . ASN A 1 202 ? -6.705 -4.758 22.460 1.00 98.62 202 ASN A N 1
ATOM 1514 C CA . ASN A 1 202 ? -5.245 -4.755 22.569 1.00 98.62 202 ASN A CA 1
ATOM 1515 C C . ASN A 1 202 ? -4.663 -6.163 22.405 1.00 98.62 202 ASN A C 1
ATOM 1517 O O . ASN A 1 202 ? -3.655 -6.327 21.717 1.00 98.62 202 ASN A O 1
ATOM 1521 N N . THR A 1 203 ? -5.316 -7.180 22.974 1.00 98.69 203 THR A N 1
ATOM 1522 C CA . THR A 1 203 ? -4.889 -8.578 22.830 1.00 98.69 203 THR A CA 1
ATOM 1523 C C . THR A 1 203 ? -4.904 -9.011 21.365 1.00 98.69 203 THR A C 1
ATOM 1525 O O . THR A 1 203 ? -3.888 -9.495 20.861 1.00 98.69 203 THR A O 1
ATOM 1528 N N . VAL A 1 204 ? -6.015 -8.794 20.654 1.00 98.69 204 VAL A N 1
ATOM 1529 C CA . VAL A 1 204 ? -6.146 -9.126 19.224 1.00 98.69 204 VAL A CA 1
ATOM 1530 C C . VAL A 1 204 ? -5.138 -8.330 18.396 1.00 98.69 204 VAL A C 1
ATOM 1532 O O . VAL A 1 204 ? -4.431 -8.906 17.567 1.00 98.69 204 VAL A O 1
ATOM 1535 N N . ARG A 1 205 ? -5.009 -7.019 18.641 1.00 98.19 205 ARG A N 1
ATOM 1536 C CA . ARG A 1 205 ? -4.066 -6.155 17.919 1.00 98.19 205 ARG A CA 1
ATOM 1537 C C . ARG A 1 205 ? -2.635 -6.671 18.039 1.00 98.19 205 ARG A C 1
ATOM 1539 O O . ARG A 1 205 ? -1.947 -6.799 17.029 1.00 98.19 205 ARG A O 1
ATOM 1546 N N . ASP A 1 206 ? -2.188 -6.960 19.257 1.00 98.25 206 ASP A N 1
ATOM 1547 C CA . ASP A 1 206 ? -0.779 -7.240 19.530 1.00 98.25 206 ASP A CA 1
ATOM 1548 C C . ASP A 1 206 ? -0.385 -8.689 19.230 1.00 98.25 206 ASP A C 1
ATOM 1550 O O . ASP A 1 206 ? 0.773 -8.933 18.887 1.00 98.25 206 ASP A O 1
ATOM 1554 N N . THR A 1 207 ? -1.324 -9.636 19.337 1.00 98.31 207 THR A N 1
ATOM 1555 C CA . THR A 1 207 ? -1.028 -11.075 19.213 1.00 98.31 207 THR A CA 1
ATOM 1556 C C . THR A 1 207 ? -1.519 -11.705 17.912 1.00 98.31 207 THR A C 1
ATOM 1558 O O . THR A 1 207 ? -0.889 -12.648 17.441 1.00 98.31 207 THR A O 1
ATOM 1561 N N . VAL A 1 208 ? -2.598 -11.188 17.313 1.00 98.06 208 VAL A N 1
ATOM 1562 C CA . VAL A 1 208 ? -3.224 -11.771 16.112 1.00 98.06 208 VAL A CA 1
ATOM 1563 C C . VAL A 1 208 ? -2.967 -10.900 14.888 1.00 98.06 208 VAL A C 1
ATOM 1565 O O . VAL A 1 208 ? -2.477 -11.378 13.872 1.00 98.06 208 VAL A O 1
ATOM 1568 N N . SER A 1 209 ? -3.259 -9.604 14.990 1.00 97.69 209 SER A N 1
ATOM 1569 C CA . SER A 1 209 ? -3.185 -8.674 13.861 1.00 97.69 209 SER A CA 1
ATOM 1570 C C . SER A 1 209 ? -1.750 -8.260 13.522 1.00 97.69 209 SER A C 1
ATOM 1572 O O . SER A 1 209 ? -1.378 -8.193 12.352 1.00 97.69 209 SER A O 1
ATOM 1574 N N . LYS A 1 210 ? -0.921 -7.994 14.540 1.00 97.75 210 LYS A N 1
ATOM 1575 C CA . LYS A 1 210 ? 0.448 -7.494 14.359 1.00 97.75 210 LYS A CA 1
ATOM 1576 C C . LYS A 1 210 ? 1.335 -8.391 13.477 1.00 97.75 210 LYS A C 1
ATOM 1578 O O . LYS A 1 210 ? 1.990 -7.804 12.622 1.00 97.75 210 LYS A O 1
ATOM 1583 N N . PRO A 1 211 ? 1.380 -9.731 13.636 1.00 98.44 211 PRO A N 1
ATOM 1584 C CA . PRO A 1 211 ? 2.166 -10.590 12.746 1.00 98.44 211 PRO A CA 1
ATOM 1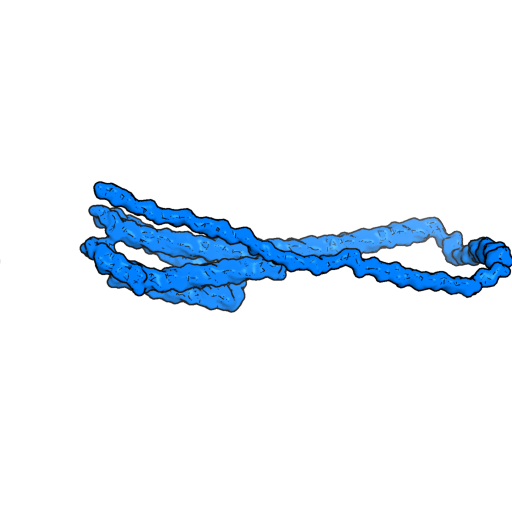585 C C . PRO A 1 211 ? 1.791 -10.418 11.269 1.00 98.44 211 PRO A C 1
ATOM 1587 O O . PRO A 1 211 ? 2.663 -10.123 10.465 1.00 98.44 211 PRO A O 1
ATOM 1590 N N . VAL A 1 212 ? 0.493 -10.449 10.948 1.00 98.44 212 VAL A N 1
ATOM 1591 C CA . VAL A 1 212 ? -0.014 -10.284 9.572 1.00 98.44 212 VAL A CA 1
ATOM 1592 C C . VAL A 1 212 ? 0.379 -8.926 8.988 1.00 98.44 212 VAL A C 1
ATOM 1594 O O . VAL A 1 212 ? 0.828 -8.826 7.854 1.00 98.44 212 VAL A O 1
ATOM 1597 N N . ILE A 1 213 ? 0.269 -7.856 9.780 1.00 97.56 213 ILE A N 1
ATOM 1598 C CA . ILE A 1 213 ? 0.699 -6.523 9.340 1.00 97.56 213 ILE A CA 1
ATOM 1599 C C . ILE A 1 213 ? 2.213 -6.465 9.107 1.00 97.56 213 ILE A C 1
ATOM 1601 O O . ILE A 1 213 ? 2.661 -5.758 8.205 1.00 97.56 213 ILE A O 1
ATOM 1605 N N . THR A 1 214 ? 3.008 -7.125 9.952 1.00 98.38 214 THR A N 1
ATOM 1606 C CA . THR A 1 214 ? 4.457 -7.213 9.749 1.00 98.38 214 THR A CA 1
ATOM 1607 C C . THR A 1 214 ? 4.752 -7.901 8.422 1.00 98.38 214 THR A C 1
ATOM 1609 O O . THR A 1 214 ? 5.482 -7.320 7.626 1.00 98.38 214 THR A O 1
ATOM 1612 N N . ASP A 1 215 ? 4.092 -9.022 8.135 1.00 98.44 215 ASP A N 1
ATOM 1613 C CA . ASP A 1 215 ? 4.250 -9.739 6.868 1.00 98.44 215 ASP A CA 1
ATOM 1614 C C . ASP A 1 215 ? 3.888 -8.841 5.666 1.00 98.44 215 ASP A C 1
ATOM 1616 O O . ASP A 1 215 ? 4.683 -8.722 4.731 1.00 98.44 215 ASP A O 1
ATOM 1620 N N . MET A 1 216 ? 2.783 -8.081 5.734 1.00 98.31 216 MET A N 1
ATOM 1621 C CA . MET A 1 216 ? 2.428 -7.080 4.712 1.00 98.31 216 MET A CA 1
ATOM 1622 C C . MET A 1 216 ? 3.529 -6.026 4.500 1.00 98.31 216 MET A C 1
ATOM 1624 O O . MET A 1 216 ? 3.845 -5.657 3.368 1.00 98.31 216 MET A O 1
ATOM 1628 N N . MET A 1 217 ? 4.102 -5.481 5.578 1.00 98.00 217 MET A N 1
ATOM 1629 C CA . MET A 1 217 ? 5.153 -4.462 5.467 1.00 98.00 217 MET A CA 1
ATOM 1630 C C . MET A 1 217 ? 6.449 -5.041 4.896 1.00 98.00 217 MET A C 1
ATOM 1632 O O . MET A 1 217 ? 7.091 -4.371 4.084 1.00 98.00 217 MET A O 1
ATOM 1636 N N . ASP A 1 218 ? 6.777 -6.284 5.247 1.00 98.44 218 ASP A N 1
ATOM 1637 C CA . ASP A 1 218 ? 7.931 -7.004 4.714 1.00 98.44 218 ASP A CA 1
ATOM 1638 C C . ASP A 1 218 ? 7.763 -7.267 3.204 1.00 98.44 218 ASP A C 1
ATOM 1640 O O . ASP A 1 218 ? 8.708 -7.067 2.439 1.00 98.44 218 ASP A O 1
ATOM 1644 N N . GLN A 1 219 ? 6.552 -7.601 2.731 1.00 98.19 219 GLN A N 1
ATOM 1645 C CA . GLN A 1 219 ? 6.279 -7.707 1.288 1.00 98.19 219 GLN A CA 1
ATOM 1646 C C . GLN A 1 219 ? 6.464 -6.369 0.557 1.00 98.19 219 GLN A C 1
ATOM 1648 O O . GLN A 1 219 ? 6.990 -6.334 -0.559 1.00 98.19 219 GLN A O 1
ATOM 1653 N N . LEU A 1 220 ? 6.070 -5.249 1.177 1.00 97.06 220 LEU A N 1
ATOM 1654 C CA . LEU A 1 220 ? 6.320 -3.917 0.617 1.00 97.06 220 LEU A CA 1
ATOM 1655 C C . LEU A 1 220 ? 7.816 -3.607 0.525 1.00 97.06 220 LEU A C 1
ATOM 1657 O O . LEU A 1 220 ? 8.250 -3.033 -0.473 1.00 97.06 220 LEU A O 1
ATOM 1661 N N . ASP A 1 221 ? 8.605 -3.992 1.528 1.00 97.19 221 ASP A N 1
ATOM 1662 C CA . ASP A 1 221 ? 10.059 -3.829 1.486 1.00 97.19 221 ASP A CA 1
ATOM 1663 C C . ASP A 1 221 ? 10.694 -4.682 0.381 1.00 97.19 221 ASP A C 1
ATOM 1665 O O . ASP A 1 221 ? 11.537 -4.175 -0.358 1.00 97.19 221 ASP A O 1
ATOM 1669 N N . ILE A 1 222 ? 10.234 -5.923 0.180 1.00 96.44 222 ILE A N 1
ATOM 1670 C CA . ILE A 1 222 ? 10.680 -6.770 -0.939 1.00 96.44 222 ILE A CA 1
ATOM 1671 C C . ILE A 1 222 ? 10.409 -6.087 -2.285 1.00 96.44 222 ILE A C 1
ATOM 1673 O O . ILE A 1 222 ? 11.307 -6.023 -3.126 1.00 96.44 222 ILE A O 1
ATOM 1677 N N . MET A 1 223 ? 9.205 -5.538 -2.486 1.00 94.31 223 MET A N 1
ATOM 1678 C CA . MET A 1 223 ? 8.876 -4.817 -3.720 1.00 94.31 223 MET A CA 1
ATOM 1679 C C . MET A 1 223 ? 9.774 -3.590 -3.918 1.00 94.31 223 MET A C 1
ATOM 1681 O O . MET A 1 223 ? 10.308 -3.394 -5.005 1.00 94.31 223 MET A O 1
ATOM 1685 N N . VAL A 1 224 ? 9.994 -2.788 -2.872 1.00 93.19 224 VAL A N 1
ATOM 1686 C CA . VAL A 1 224 ? 10.854 -1.596 -2.945 1.00 93.19 224 VAL A CA 1
ATOM 1687 C C . VAL A 1 224 ? 12.312 -1.955 -3.247 1.00 93.19 224 VAL A C 1
ATOM 1689 O O . VAL A 1 224 ? 12.961 -1.259 -4.027 1.00 93.19 224 VAL A O 1
ATOM 1692 N N . GLU A 1 225 ? 12.851 -3.016 -2.647 1.00 92.88 225 GLU A N 1
ATOM 1693 C CA . GLU A 1 225 ? 14.226 -3.454 -2.917 1.00 92.88 225 GLU A CA 1
ATOM 1694 C C . GLU A 1 225 ? 14.387 -4.034 -4.330 1.00 92.88 225 GLU A C 1
ATOM 1696 O O . GLU A 1 225 ? 15.421 -3.804 -4.966 1.00 92.88 225 GLU A O 1
ATOM 1701 N N . ALA A 1 226 ? 13.359 -4.705 -4.863 1.00 90.44 226 ALA A N 1
ATOM 1702 C CA . ALA A 1 226 ? 13.341 -5.142 -6.257 1.00 90.44 226 ALA A CA 1
ATOM 1703 C C . ALA A 1 226 ? 13.388 -3.942 -7.223 1.00 90.44 226 ALA A C 1
ATOM 1705 O O . ALA A 1 226 ? 14.275 -3.884 -8.071 1.00 90.44 226 ALA A O 1
ATOM 1706 N N . GLU A 1 227 ? 12.542 -2.923 -7.015 1.00 86.75 227 GLU A N 1
ATOM 1707 C CA . GLU A 1 227 ? 12.548 -1.689 -7.826 1.00 86.75 227 GLU A CA 1
ATOM 1708 C C . GLU A 1 227 ? 13.898 -0.954 -7.782 1.00 86.75 227 GLU A C 1
ATOM 1710 O O . GLU A 1 227 ? 14.392 -0.442 -8.788 1.00 86.75 227 GLU A O 1
ATOM 1715 N N . LYS A 1 228 ? 14.541 -0.902 -6.608 1.00 85.88 228 LYS A N 1
ATOM 1716 C CA . LYS A 1 228 ? 15.877 -0.299 -6.475 1.00 85.88 228 LYS A CA 1
ATOM 1717 C C . LYS A 1 228 ? 16.942 -1.081 -7.235 1.00 85.88 228 LYS A C 1
ATOM 1719 O O . LYS A 1 228 ? 17.835 -0.464 -7.815 1.00 85.88 228 LYS A O 1
ATOM 1724 N N . THR A 1 229 ? 16.879 -2.409 -7.190 1.00 84.56 229 THR A N 1
ATOM 1725 C CA . THR A 1 229 ? 17.841 -3.283 -7.872 1.00 84.56 229 THR A CA 1
ATOM 1726 C C . THR A 1 229 ? 17.721 -3.125 -9.386 1.00 84.56 229 THR A C 1
ATOM 1728 O O . THR A 1 229 ? 18.731 -2.928 -10.062 1.00 84.56 229 THR A O 1
ATOM 1731 N N . ASP A 1 230 ? 16.493 -3.099 -9.903 1.00 78.75 230 ASP A N 1
ATOM 1732 C CA . ASP A 1 230 ? 16.214 -2.865 -11.320 1.00 78.75 230 ASP A CA 1
ATOM 1733 C C . ASP A 1 230 ? 16.700 -1.486 -11.779 1.00 78.75 230 ASP A C 1
ATOM 1735 O O . ASP A 1 230 ? 17.356 -1.365 -12.817 1.00 78.75 230 ASP A O 1
ATOM 1739 N N . ALA A 1 231 ? 16.475 -0.445 -10.971 1.00 76.69 231 ALA A N 1
ATOM 1740 C CA . ALA A 1 231 ? 16.953 0.905 -11.262 1.00 76.69 231 ALA A CA 1
ATOM 1741 C C . ALA A 1 231 ? 18.487 1.021 -11.321 1.00 76.69 231 ALA A C 1
ATOM 1743 O O . ALA A 1 231 ? 18.997 1.891 -12.021 1.00 76.69 231 ALA A O 1
ATOM 1744 N N . GLN A 1 232 ? 19.226 0.181 -10.588 1.00 73.56 232 GLN A N 1
ATOM 1745 C CA . GLN A 1 232 ? 20.695 0.147 -10.628 1.00 73.56 232 GLN A CA 1
ATOM 1746 C C . GLN A 1 232 ? 21.248 -0.629 -11.830 1.00 73.56 232 GLN A C 1
ATOM 1748 O O . GLN A 1 232 ? 22.399 -0.413 -12.210 1.00 73.56 232 GLN A O 1
ATOM 1753 N N . ALA A 1 233 ? 20.462 -1.549 -12.392 1.00 68.69 233 ALA A N 1
ATOM 1754 C CA . ALA A 1 233 ? 20.861 -2.386 -13.520 1.00 68.69 233 ALA A CA 1
ATOM 1755 C C . ALA A 1 233 ? 20.579 -1.747 -14.897 1.00 68.69 233 ALA A C 1
ATOM 1757 O O . ALA A 1 233 ? 21.126 -2.221 -15.897 1.00 68.69 233 ALA A O 1
ATOM 1758 N N . ALA A 1 234 ? 19.733 -0.710 -14.945 1.00 59.62 234 ALA A N 1
ATOM 1759 C CA . ALA A 1 234 ? 19.352 0.046 -16.145 1.00 59.62 234 ALA A CA 1
ATOM 1760 C C . ALA A 1 234 ? 20.368 1.139 -16.526 1.00 59.62 234 ALA A C 1
ATOM 1762 O O . ALA A 1 234 ? 20.568 1.339 -17.749 1.00 59.62 234 ALA A O 1
#

Radius of gyration: 39.58 Å; chains: 1; bounding box: 103×34×118 Å